Protein AF-A0A7S3PAJ1-F1 (afdb_monomer_lite)

pLDDT: mean 85.64, std 9.94, range [36.28, 96.12]

Foldseek 3Di:
DLVVLLLVLLVLLQVLLCLVVDPDCLVVVLLQLVLVCCLVPPDDDDPVVVVVQLVVCPDPVRPDDPVCSRPVVRHDDDDDSVVVNCCSPPQVALVNDDDDDDDCVLDDPVVCVVDDQPPDFPDQDDPDQDEAEDDDDDDSPPPVDAFDAGNPPRDTHYHYDDDPVSSVSSNVSNHNDNRPDPDDPDDNDPPSDPDDDDDPDPLFQDDAVQAQPWDWDWDDDDPDTDIFIWHFHGAHQVQQWTWTDGPPDDIDIDHDPDGSVVVDDD

Structure (mmCIF, N/CA/C/O backbone):
data_AF-A0A7S3PAJ1-F1
#
_entry.id   AF-A0A7S3PAJ1-F1
#
loop_
_atom_site.group_PDB
_atom_site.id
_atom_site.type_symbol
_atom_site.label_atom_id
_atom_site.label_alt_id
_atom_site.label_comp_id
_atom_site.label_asym_id
_atom_site.label_entity_id
_atom_site.label_seq_id
_atom_site.pdbx_PDB_ins_code
_atom_site.Cartn_x
_atom_site.Cartn_y
_atom_site.Cartn_z
_atom_site.occupancy
_atom_site.B_iso_or_equiv
_atom_site.auth_seq_id
_atom_site.auth_comp_id
_atom_site.auth_asym_id
_atom_site.auth_atom_id
_atom_site.pdbx_PDB_model_num
ATOM 1 N N . TRP A 1 1 ? 19.559 5.939 -10.968 1.00 85.12 1 TRP A N 1
ATOM 2 C CA . TRP A 1 1 ? 18.292 5.184 -10.987 1.00 85.12 1 TRP A CA 1
ATOM 3 C C . TRP A 1 1 ? 18.531 3.698 -11.247 1.00 85.12 1 TRP A C 1
ATOM 5 O O . TRP A 1 1 ? 17.948 2.905 -10.524 1.00 85.12 1 TRP A O 1
ATOM 15 N N . CYS A 1 2 ? 19.421 3.307 -12.177 1.00 89.00 2 CYS A N 1
ATOM 16 C CA . CYS A 1 2 ? 19.735 1.892 -12.447 1.00 89.00 2 CYS A CA 1
ATOM 17 C C . CYS A 1 2 ? 20.162 1.132 -11.184 1.00 89.00 2 CYS A C 1
ATOM 19 O O . CYS A 1 2 ? 19.712 0.017 -10.951 1.00 89.00 2 CYS A O 1
ATOM 21 N N . GLU A 1 3 ? 20.974 1.767 -10.334 1.00 90.25 3 GLU A N 1
ATOM 22 C CA . GLU A 1 3 ? 21.405 1.205 -9.046 1.00 90.25 3 GLU A CA 1
ATOM 23 C C . GLU A 1 3 ? 20.239 0.970 -8.075 1.00 90.25 3 GLU A C 1
ATOM 25 O O . GLU A 1 3 ? 20.235 -0.023 -7.355 1.00 90.25 3 GLU A O 1
ATOM 30 N N . ILE A 1 4 ? 19.229 1.847 -8.081 1.00 92.12 4 ILE A N 1
ATOM 31 C CA . ILE A 1 4 ? 18.029 1.708 -7.241 1.00 92.12 4 ILE A CA 1
ATOM 32 C C . ILE A 1 4 ? 17.205 0.518 -7.733 1.00 92.12 4 ILE A C 1
ATOM 34 O O . ILE A 1 4 ? 16.822 -0.328 -6.937 1.00 92.12 4 ILE A O 1
ATOM 38 N N . VAL A 1 5 ? 17.002 0.409 -9.048 1.00 93.50 5 VAL A N 1
ATOM 39 C CA . VAL A 1 5 ? 16.287 -0.724 -9.654 1.00 93.50 5 VAL A CA 1
ATOM 40 C C . VAL A 1 5 ? 17.023 -2.036 -9.370 1.00 93.50 5 VAL A C 1
ATOM 42 O O . VAL A 1 5 ? 16.412 -3.019 -8.956 1.00 93.50 5 VAL A O 1
ATOM 45 N N . LYS A 1 6 ? 18.355 -2.042 -9.487 1.00 93.25 6 LYS A N 1
ATOM 46 C CA . LYS A 1 6 ? 19.190 -3.183 -9.100 1.00 93.25 6 LYS A CA 1
ATOM 47 C C . LYS A 1 6 ? 19.027 -3.540 -7.620 1.00 93.25 6 LYS A C 1
ATOM 49 O O . LYS A 1 6 ? 18.932 -4.720 -7.301 1.00 93.25 6 LYS A O 1
ATOM 54 N N . ALA A 1 7 ? 18.976 -2.553 -6.723 1.00 93.75 7 ALA A N 1
ATOM 55 C CA . ALA A 1 7 ? 18.724 -2.776 -5.300 1.00 93.75 7 ALA A CA 1
ATOM 56 C C . ALA A 1 7 ? 17.337 -3.395 -5.052 1.00 93.75 7 ALA A C 1
ATOM 58 O O . ALA A 1 7 ? 17.227 -4.347 -4.281 1.00 93.75 7 ALA A O 1
ATOM 59 N N . THR A 1 8 ? 16.299 -2.933 -5.758 1.00 94.62 8 THR A N 1
ATOM 60 C CA . THR A 1 8 ? 14.957 -3.535 -5.723 1.00 94.62 8 THR A CA 1
ATOM 61 C C . THR A 1 8 ? 14.989 -4.997 -6.166 1.00 94.62 8 THR A C 1
ATOM 63 O O . THR A 1 8 ? 14.464 -5.861 -5.467 1.00 94.62 8 THR A O 1
ATOM 66 N N . TYR A 1 9 ? 15.668 -5.313 -7.272 1.00 95.06 9 TYR A N 1
ATOM 67 C CA . TYR A 1 9 ? 15.806 -6.699 -7.726 1.00 95.06 9 TYR A CA 1
ATOM 68 C C . TYR A 1 9 ? 16.682 -7.552 -6.810 1.00 95.06 9 TYR A C 1
ATOM 70 O O . TYR A 1 9 ? 16.388 -8.728 -6.629 1.00 95.06 9 TYR A O 1
ATOM 78 N N . SER A 1 10 ? 17.689 -6.971 -6.156 1.00 94.44 10 SER A N 1
ATOM 79 C CA . SER A 1 10 ? 18.446 -7.657 -5.105 1.00 94.44 10 SER A CA 1
ATOM 80 C C . SER A 1 10 ? 17.556 -8.024 -3.915 1.00 94.44 10 SER A C 1
ATOM 82 O O . SER A 1 10 ? 17.728 -9.099 -3.343 1.00 94.44 10 SER A O 1
ATOM 84 N N . TYR A 1 11 ? 16.597 -7.167 -3.551 1.00 95.12 11 TYR A N 1
ATOM 85 C CA . TYR A 1 11 ? 15.608 -7.481 -2.520 1.00 95.12 11 TYR A CA 1
ATOM 86 C C . TYR A 1 11 ? 14.662 -8.599 -2.973 1.00 95.12 11 TYR A C 1
ATOM 88 O O . TYR A 1 11 ? 14.432 -9.547 -2.228 1.00 95.12 11 TYR A O 1
ATOM 96 N N . ILE A 1 12 ? 14.181 -8.553 -4.219 1.00 95.12 12 ILE A N 1
ATOM 97 C CA . ILE A 1 12 ? 13.369 -9.631 -4.809 1.00 95.12 12 ILE A CA 1
ATOM 98 C C . ILE A 1 12 ? 14.141 -10.961 -4.817 1.00 95.12 12 ILE A C 1
ATOM 100 O O . ILE A 1 12 ? 13.573 -11.994 -4.473 1.00 95.12 12 ILE A O 1
ATOM 104 N N . GLY A 1 13 ? 15.439 -10.949 -5.137 1.00 94.94 13 GLY A N 1
ATOM 105 C CA . GLY A 1 13 ? 16.306 -12.129 -5.057 1.00 94.94 13 GLY A CA 1
ATOM 106 C C . GLY A 1 13 ? 16.358 -12.724 -3.647 1.00 94.94 13 GLY A C 1
ATOM 107 O O . GLY A 1 13 ? 16.182 -13.932 -3.475 1.00 94.94 13 GLY A O 1
ATOM 108 N N . MET A 1 14 ? 16.483 -11.882 -2.618 1.00 94.94 14 MET A N 1
ATOM 109 C CA . MET A 1 14 ? 16.397 -12.316 -1.219 1.00 94.94 14 MET A CA 1
ATOM 110 C C . MET A 1 14 ? 15.021 -12.922 -0.888 1.00 94.94 14 MET A C 1
ATOM 112 O O . MET A 1 14 ? 14.943 -13.969 -0.244 1.00 94.94 14 MET A O 1
ATOM 116 N N . LEU A 1 15 ? 13.924 -12.317 -1.355 1.00 94.75 15 LEU A N 1
ATOM 117 C CA . LEU A 1 15 ? 12.575 -12.865 -1.162 1.00 94.75 15 LEU A CA 1
ATOM 118 C C . LEU A 1 15 ? 12.413 -14.236 -1.837 1.00 94.75 15 LEU A C 1
ATOM 120 O O . LEU A 1 15 ? 11.880 -15.162 -1.227 1.00 94.75 15 LEU A O 1
ATOM 124 N N . ARG A 1 16 ? 12.934 -14.413 -3.057 1.00 94.81 16 ARG A N 1
ATOM 125 C CA . ARG A 1 16 ? 12.934 -15.711 -3.755 1.00 94.81 16 ARG A CA 1
ATOM 126 C C . ARG A 1 16 ? 13.764 -16.763 -3.018 1.00 94.81 16 ARG A C 1
ATOM 128 O O . ARG A 1 16 ? 13.378 -17.929 -2.987 1.00 94.81 16 ARG A O 1
ATOM 135 N N . MET A 1 17 ? 14.869 -16.370 -2.382 1.00 92.88 17 MET A N 1
ATOM 136 C CA . MET A 1 17 ? 15.642 -17.260 -1.507 1.00 92.88 17 MET A CA 1
ATOM 137 C C . MET A 1 17 ? 14.796 -17.747 -0.319 1.00 92.88 17 MET A C 1
ATOM 139 O O . MET A 1 17 ? 14.779 -18.945 -0.031 1.00 92.88 17 MET A O 1
ATOM 143 N N . HIS A 1 18 ? 14.047 -16.858 0.339 1.00 91.56 18 HIS A N 1
ATOM 144 C CA . HIS A 1 18 ? 13.115 -17.251 1.403 1.00 91.56 18 HIS A CA 1
ATOM 145 C C . HIS A 1 18 ? 11.972 -18.129 0.889 1.00 91.56 18 HIS A C 1
ATOM 147 O O . HIS A 1 18 ? 11.625 -19.107 1.544 1.00 91.56 18 HIS A O 1
ATOM 153 N N . ALA A 1 19 ? 11.451 -17.873 -0.311 1.00 90.12 19 ALA A N 1
ATOM 154 C CA . ALA A 1 19 ? 10.440 -18.734 -0.922 1.00 90.12 19 ALA A CA 1
ATOM 155 C C . ALA A 1 19 ? 10.934 -20.177 -1.150 1.00 90.12 19 ALA A C 1
ATOM 157 O O . ALA A 1 19 ? 10.140 -21.113 -1.093 1.00 90.12 19 ALA A O 1
ATOM 158 N N . GLN A 1 20 ? 12.239 -20.379 -1.374 1.00 88.06 20 GLN A N 1
ATOM 159 C CA . GLN A 1 20 ? 12.842 -21.709 -1.531 1.00 88.06 20 GLN A CA 1
ATOM 160 C C . GLN A 1 20 ? 13.190 -22.378 -0.197 1.00 88.06 20 GLN A C 1
ATOM 162 O O . GLN A 1 20 ? 13.024 -23.589 -0.055 1.00 88.06 20 GLN A O 1
ATOM 167 N N . ASN A 1 21 ? 13.671 -21.598 0.773 1.00 87.44 21 ASN A N 1
ATOM 168 C CA . ASN A 1 21 ? 14.110 -22.099 2.078 1.00 87.44 21 ASN A CA 1
ATOM 169 C C . ASN A 1 21 ? 12.971 -22.203 3.109 1.00 87.44 21 ASN A C 1
ATOM 171 O O . ASN A 1 21 ? 13.157 -22.813 4.162 1.00 87.44 21 ASN A O 1
ATOM 175 N N . GLY A 1 22 ? 11.808 -21.626 2.804 1.00 87.44 22 GLY A N 1
ATOM 176 C CA . GLY A 1 22 ? 10.652 -21.519 3.686 1.00 87.44 22 GLY A CA 1
ATOM 177 C C . GLY A 1 22 ? 10.437 -20.082 4.162 1.00 87.44 22 GLY A C 1
ATOM 178 O O . GLY A 1 22 ? 11.348 -19.433 4.686 1.00 87.44 22 GLY A O 1
ATOM 179 N N . TRP A 1 23 ? 9.209 -19.592 3.993 1.00 88.50 23 TRP A N 1
ATOM 180 C CA . TRP A 1 23 ? 8.808 -18.278 4.482 1.00 88.50 23 TRP A CA 1
ATOM 181 C C . TRP A 1 23 ? 8.705 -18.266 6.010 1.00 88.50 23 TRP A C 1
ATOM 183 O O . TRP A 1 23 ? 8.168 -19.208 6.597 1.00 88.50 23 TRP A O 1
ATOM 193 N N . PRO A 1 24 ? 9.158 -17.194 6.675 1.00 90.44 24 PRO A N 1
ATOM 194 C CA . PRO A 1 24 ? 8.866 -17.005 8.085 1.00 90.44 24 PRO A CA 1
ATOM 195 C C . PRO A 1 24 ? 7.371 -16.713 8.292 1.00 90.44 24 PRO A C 1
ATOM 197 O O . PRO A 1 24 ? 6.890 -15.630 7.966 1.00 90.44 24 PRO A O 1
ATOM 200 N N . GLU A 1 25 ? 6.654 -17.664 8.895 1.00 87.44 25 GLU A N 1
ATOM 201 C CA . GLU A 1 25 ? 5.207 -17.565 9.162 1.00 87.44 25 GLU A CA 1
ATOM 202 C C . GLU A 1 25 ? 4.830 -16.339 10.006 1.00 87.44 25 GLU A C 1
ATOM 204 O O . GLU A 1 25 ? 3.736 -15.797 9.860 1.00 87.44 25 GLU A O 1
ATOM 209 N N . TRP A 1 26 ? 5.750 -15.857 10.850 1.00 92.62 26 TRP A N 1
ATOM 210 C CA . TRP A 1 26 ? 5.487 -14.710 11.717 1.00 92.62 26 TRP A CA 1
ATOM 211 C C . TRP A 1 26 ? 5.122 -13.442 10.938 1.00 92.62 26 TRP A C 1
ATOM 213 O O . TRP A 1 26 ? 4.346 -12.655 11.461 1.00 92.62 26 TRP A O 1
ATOM 223 N N . ILE A 1 27 ? 5.631 -13.246 9.711 1.00 94.69 27 ILE A N 1
ATOM 224 C CA . ILE A 1 27 ? 5.313 -12.052 8.905 1.00 94.69 27 ILE A CA 1
ATOM 225 C C . ILE A 1 27 ? 3.826 -12.043 8.556 1.00 94.69 27 ILE A C 1
ATOM 227 O O . ILE A 1 27 ? 3.154 -11.028 8.707 1.00 94.69 27 ILE A O 1
ATOM 231 N N . TYR A 1 28 ? 3.310 -13.188 8.108 1.00 95.00 28 TYR A N 1
ATOM 232 C CA . TYR A 1 28 ? 1.899 -13.325 7.771 1.00 95.00 28 TYR A CA 1
ATOM 233 C C . TYR A 1 28 ? 1.013 -13.157 9.008 1.00 95.00 28 TYR A C 1
ATOM 235 O O . TYR A 1 28 ? 0.039 -12.411 8.965 1.00 95.00 28 TYR A O 1
ATOM 243 N N . GLU A 1 29 ? 1.366 -13.804 10.121 1.00 94.19 29 GLU A N 1
ATOM 244 C CA . GLU A 1 29 ? 0.597 -13.687 11.365 1.00 94.19 29 GLU A CA 1
ATOM 245 C C . GLU A 1 29 ? 0.616 -12.262 11.934 1.00 94.19 29 GLU A C 1
ATOM 247 O O . GLU A 1 29 ? -0.380 -11.813 12.494 1.00 94.19 29 GLU A O 1
ATOM 252 N N . GLU A 1 30 ? 1.721 -11.534 11.769 1.00 95.69 30 GLU A N 1
ATOM 253 C CA . GLU A 1 30 ? 1.832 -10.133 12.172 1.00 95.69 30 GLU A CA 1
ATOM 254 C C . GLU A 1 30 ? 0.924 -9.228 11.329 1.00 95.69 30 GLU A C 1
ATOM 256 O O . GLU A 1 30 ? 0.136 -8.470 11.892 1.00 95.69 30 GLU A O 1
ATOM 261 N N . LEU A 1 31 ? 0.973 -9.348 9.996 1.00 95.50 31 LEU A N 1
ATOM 262 C CA . LEU A 1 31 ? 0.089 -8.600 9.090 1.00 95.50 31 LEU A CA 1
ATOM 263 C C . LEU A 1 31 ? -1.385 -8.892 9.378 1.00 95.50 31 LEU A C 1
ATOM 265 O O . LEU A 1 31 ? -2.195 -7.976 9.488 1.00 95.50 31 LEU A O 1
ATOM 269 N N . LYS A 1 32 ? -1.718 -10.170 9.572 1.00 95.56 32 LYS A N 1
ATOM 270 C CA . LYS A 1 32 ? -3.066 -10.602 9.931 1.00 95.56 32 LYS A CA 1
ATOM 271 C C . LYS A 1 32 ? -3.546 -9.961 11.234 1.00 95.56 32 LYS A C 1
ATOM 273 O O . LYS A 1 32 ? -4.652 -9.437 11.266 1.00 95.56 32 LYS A O 1
ATOM 278 N N . GLN A 1 33 ? -2.723 -9.963 12.284 1.00 94.50 33 GLN A N 1
ATOM 279 C CA . GLN A 1 33 ? -3.074 -9.329 13.559 1.00 94.50 33 GLN A CA 1
ATOM 280 C C . GLN A 1 33 ? -3.276 -7.818 13.418 1.00 94.50 33 GLN A C 1
ATOM 282 O O . GLN A 1 33 ? -4.187 -7.267 14.028 1.00 94.50 33 GLN A O 1
ATOM 287 N N . ILE A 1 34 ? -2.445 -7.140 12.622 1.00 95.75 34 ILE A N 1
ATOM 288 C CA . ILE A 1 34 ? -2.572 -5.696 12.392 1.00 95.75 34 ILE A CA 1
ATOM 289 C C . ILE A 1 34 ? -3.913 -5.366 11.727 1.00 95.75 34 ILE A C 1
ATOM 291 O O . ILE A 1 34 ? -4.608 -4.460 12.195 1.00 95.75 34 ILE A O 1
ATOM 295 N N . GLU A 1 35 ? -4.307 -6.110 10.693 1.00 96.06 35 GLU A N 1
ATOM 296 C CA . GLU A 1 35 ? -5.592 -5.886 10.017 1.00 96.06 35 GLU A CA 1
ATOM 297 C C . GLU A 1 35 ? -6.790 -6.287 10.884 1.00 96.06 35 GLU A C 1
ATOM 299 O O . GLU A 1 35 ? -7.772 -5.554 10.942 1.00 96.06 35 GLU A O 1
ATOM 304 N N . GLU A 1 36 ? -6.710 -7.390 11.638 1.00 94.81 36 GLU A N 1
ATOM 305 C CA . GLU A 1 36 ? -7.771 -7.785 12.580 1.00 94.81 36 GLU A CA 1
ATOM 306 C C . GLU A 1 36 ? -8.038 -6.690 13.622 1.00 94.81 36 GLU A C 1
ATOM 308 O O . GLU A 1 36 ? -9.190 -6.378 13.925 1.00 94.81 36 GLU A O 1
ATOM 313 N N . VAL A 1 37 ? -6.978 -6.071 14.144 1.00 94.31 37 VAL A N 1
ATOM 314 C CA . VAL A 1 37 ? -7.081 -4.950 15.085 1.00 94.31 37 VAL A CA 1
ATOM 315 C C . VAL A 1 37 ? -7.661 -3.716 14.418 1.00 94.31 37 VAL A C 1
ATOM 317 O O . VAL A 1 37 ? -8.557 -3.091 14.985 1.00 94.31 37 VAL A O 1
ATOM 320 N N . SER A 1 38 ? -7.152 -3.366 13.239 1.00 94.06 38 SER A 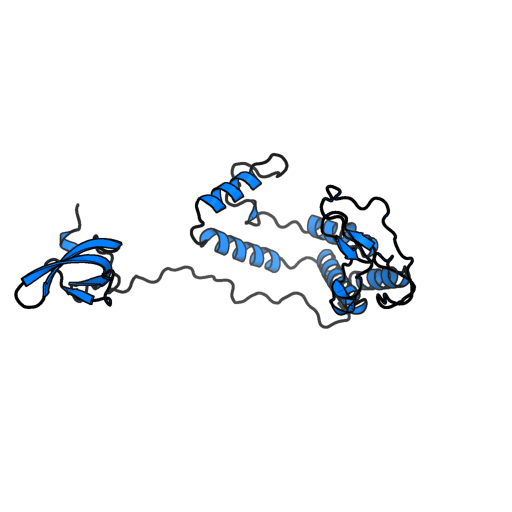N 1
ATOM 321 C CA . SER A 1 38 ? -7.602 -2.188 12.496 1.00 94.06 38 SER A CA 1
ATOM 322 C C . SER A 1 38 ? -9.082 -2.297 12.147 1.00 94.06 38 SER A C 1
ATOM 324 O O . SER A 1 38 ? -9.816 -1.331 12.309 1.00 94.06 38 SER A O 1
ATOM 326 N N . HIS A 1 39 ? -9.541 -3.494 11.779 1.00 93.44 39 HIS A N 1
ATOM 327 C CA . HIS A 1 39 ? -10.943 -3.774 11.506 1.00 93.44 39 HIS A CA 1
ATOM 328 C C . HIS A 1 39 ? -11.802 -3.760 12.781 1.00 93.44 39 HIS A C 1
ATOM 330 O O . HIS A 1 39 ? -12.849 -3.119 12.825 1.00 93.44 39 HIS A O 1
ATOM 336 N N . GLN A 1 40 ? -11.373 -4.443 13.849 1.00 92.62 40 GLN A N 1
ATOM 337 C CA . GLN A 1 40 ? -12.162 -4.560 15.080 1.00 92.62 40 GLN A CA 1
ATOM 338 C C . GLN A 1 40 ? -12.341 -3.221 15.812 1.00 92.62 40 GLN A C 1
ATOM 340 O O . GLN A 1 40 ? -13.369 -3.006 16.459 1.00 92.62 40 GLN A O 1
ATOM 345 N N . TYR A 1 41 ? -11.329 -2.357 15.753 1.00 92.75 41 TYR A N 1
ATOM 346 C CA . TYR A 1 41 ? -11.301 -1.061 16.429 1.00 92.75 41 TYR A CA 1
ATOM 347 C C . TYR A 1 41 ? -11.356 0.109 15.442 1.00 92.75 41 TYR A C 1
ATOM 349 O O . TYR A 1 41 ? -10.904 1.201 15.786 1.00 92.75 41 TYR A O 1
ATOM 357 N N . ALA A 1 42 ? -11.892 -0.120 14.240 1.00 90.75 42 ALA A N 1
ATOM 358 C CA . ALA A 1 42 ? -12.117 0.930 13.260 1.00 90.75 42 ALA A CA 1
ATOM 359 C C . ALA A 1 42 ? -13.004 2.038 13.849 1.00 90.75 42 ALA A C 1
ATOM 361 O O . ALA A 1 42 ? -13.980 1.765 14.558 1.00 90.75 42 ALA A O 1
ATOM 362 N N . ASP A 1 43 ? -12.658 3.287 13.546 1.00 90.00 43 ASP A N 1
ATOM 363 C CA . ASP A 1 43 ? -13.522 4.425 13.841 1.00 90.00 43 ASP A CA 1
ATOM 364 C C . ASP A 1 43 ? -14.784 4.372 12.962 1.00 90.00 43 ASP A C 1
ATOM 366 O O . ASP A 1 43 ? -14.795 3.768 11.888 1.00 90.00 43 ASP A O 1
ATOM 370 N N . GLU A 1 44 ? -15.868 4.996 13.426 1.00 88.50 44 GLU A N 1
ATOM 371 C CA . GLU A 1 44 ? -17.109 5.074 12.654 1.00 88.50 44 GLU A CA 1
ATOM 372 C C . GLU A 1 44 ? -16.898 5.931 11.397 1.00 88.50 44 GLU A C 1
ATOM 374 O O . GLU A 1 44 ? -16.558 7.114 11.483 1.00 88.50 44 GLU A O 1
ATOM 379 N N . GLU A 1 45 ? -17.105 5.314 10.236 1.00 87.12 45 GLU A N 1
ATOM 380 C CA . GLU A 1 45 ? -17.037 5.963 8.930 1.00 87.12 45 GLU A CA 1
ATOM 381 C C . GLU A 1 45 ? -18.324 6.746 8.625 1.00 87.12 45 GLU A C 1
ATOM 383 O O . GLU A 1 45 ? -19.398 6.477 9.179 1.00 87.12 45 GLU A O 1
ATOM 388 N N . SER A 1 46 ? -18.227 7.741 7.739 1.00 93.62 46 SER A N 1
ATOM 389 C CA . SER A 1 46 ? -19.406 8.457 7.266 1.00 93.62 46 SER A CA 1
ATOM 390 C C . SER A 1 46 ? -20.366 7.492 6.537 1.00 93.62 46 SER A C 1
ATOM 392 O O . SER A 1 46 ? -19.931 6.549 5.870 1.00 93.62 46 SER A O 1
ATOM 394 N N . PRO A 1 47 ? -21.694 7.683 6.640 1.00 94.00 47 PRO A N 1
ATOM 395 C CA . PRO A 1 47 ? -22.639 6.808 5.950 1.00 94.00 47 PRO A CA 1
ATOM 396 C C . PRO A 1 47 ? -22.494 6.825 4.423 1.00 94.00 47 PRO A C 1
ATOM 398 O O . PRO A 1 47 ? -22.869 5.854 3.769 1.00 94.00 47 PRO A O 1
ATOM 401 N N . ASP A 1 48 ? -22.023 7.935 3.857 1.00 96.12 48 ASP A N 1
ATOM 402 C CA . ASP A 1 48 ? -21.774 8.096 2.430 1.00 96.12 48 ASP A CA 1
ATOM 403 C C . ASP A 1 48 ? -20.568 7.277 1.960 1.00 96.12 48 ASP A C 1
ATOM 405 O O . ASP A 1 48 ? -20.749 6.449 1.062 1.00 96.12 48 ASP A O 1
ATOM 409 N N . ASP A 1 49 ? -19.412 7.412 2.617 1.00 94.00 49 ASP A N 1
ATOM 410 C CA . ASP A 1 49 ? -18.199 6.649 2.276 1.00 94.00 49 ASP A CA 1
ATOM 411 C C . ASP A 1 49 ? -18.427 5.134 2.449 1.00 94.00 49 ASP A C 1
ATOM 413 O O . ASP A 1 49 ? -18.037 4.327 1.599 1.00 94.00 49 ASP A O 1
ATOM 417 N N . LEU A 1 50 ? -19.159 4.737 3.500 1.00 91.75 50 LEU A N 1
ATOM 418 C CA . LEU A 1 50 ? -19.483 3.332 3.752 1.00 91.75 50 LEU A CA 1
ATOM 419 C C . LEU A 1 50 ? -20.321 2.730 2.615 1.00 91.75 50 LEU A C 1
ATOM 421 O O . LEU A 1 50 ? -20.063 1.617 2.157 1.00 91.75 50 LEU A O 1
ATOM 425 N N . VAL A 1 51 ? -21.364 3.432 2.162 1.00 94.56 51 VAL A N 1
ATOM 426 C CA . VAL A 1 51 ? -22.235 2.922 1.091 1.00 94.56 51 VAL A CA 1
ATOM 427 C C . VAL A 1 51 ? -21.496 2.873 -0.243 1.00 94.56 51 VAL A C 1
ATOM 429 O O . VAL A 1 51 ? -21.727 1.936 -1.008 1.00 94.56 51 VAL A O 1
ATOM 432 N N . GLU A 1 52 ? -20.627 3.847 -0.516 1.00 94.12 52 GLU A N 1
ATOM 433 C CA . GLU A 1 52 ? -19.761 3.855 -1.696 1.00 94.12 52 GLU A CA 1
ATOM 434 C C . GLU A 1 52 ? -18.842 2.631 -1.702 1.00 94.12 52 GLU A C 1
ATOM 436 O O . GLU A 1 52 ? -18.948 1.804 -2.609 1.00 94.12 52 GLU A O 1
ATOM 441 N N . THR A 1 53 ? -18.064 2.438 -0.635 1.00 91.62 53 THR A N 1
ATOM 442 C CA . THR A 1 53 ? -17.138 1.305 -0.486 1.00 91.62 53 THR A CA 1
ATOM 443 C C . THR A 1 53 ? -17.856 -0.035 -0.655 1.00 91.62 53 THR A C 1
ATOM 445 O O . THR A 1 53 ? -17.457 -0.878 -1.458 1.00 91.62 53 THR A O 1
ATOM 448 N N . LEU A 1 54 ? -18.994 -0.228 0.023 1.00 91.75 54 LEU A N 1
ATOM 449 C CA . LEU A 1 54 ? -19.767 -1.468 -0.100 1.00 91.75 54 LEU A CA 1
ATOM 450 C C . LEU A 1 54 ? -20.300 -1.682 -1.523 1.00 91.75 54 LEU A C 1
ATOM 452 O O . LEU A 1 54 ? -20.342 -2.814 -2.006 1.00 91.75 54 LEU A O 1
ATOM 456 N N . ALA A 1 55 ? -20.737 -0.619 -2.201 1.00 93.19 55 ALA A N 1
ATOM 457 C CA . ALA A 1 55 ? -21.235 -0.715 -3.568 1.00 93.19 55 ALA A CA 1
ATOM 458 C C . ALA A 1 55 ? -20.124 -1.049 -4.575 1.00 93.19 55 ALA A C 1
ATOM 460 O O . ALA A 1 55 ? -20.420 -1.707 -5.576 1.00 93.19 55 ALA A O 1
ATOM 461 N N . GLU A 1 56 ? -18.879 -0.641 -4.314 1.00 91.44 56 GLU A N 1
ATOM 462 C CA . GLU A 1 56 ? -17.700 -0.990 -5.116 1.00 91.44 56 GLU A CA 1
ATOM 463 C C . GLU A 1 56 ? -17.264 -2.452 -4.951 1.00 91.44 56 GLU A C 1
ATOM 465 O O . GLU A 1 56 ? -16.712 -3.026 -5.892 1.00 91.44 56 GLU A O 1
ATOM 470 N N . GLU A 1 57 ? -17.569 -3.086 -3.814 1.00 91.69 57 GLU A N 1
ATOM 471 C CA . GLU A 1 57 ? -17.211 -4.485 -3.529 1.00 91.69 57 GLU A CA 1
ATOM 472 C C . GLU A 1 57 ? -18.264 -5.518 -3.972 1.00 91.69 57 GLU A C 1
ATOM 474 O O . GLU A 1 57 ? -17.949 -6.686 -4.209 1.00 91.69 57 GLU A O 1
ATOM 479 N N . MET A 1 58 ? -19.524 -5.106 -4.131 1.00 91.50 58 MET A N 1
ATOM 480 C CA . MET A 1 58 ? -20.615 -5.952 -4.642 1.00 91.50 58 MET A CA 1
ATOM 481 C C . MET A 1 58 ? -20.564 -6.369 -6.134 1.00 91.50 58 MET A C 1
ATOM 483 O O . MET A 1 58 ? -21.254 -7.340 -6.479 1.00 91.50 58 MET A O 1
ATOM 487 N N . PRO A 1 59 ? -19.878 -5.677 -7.072 1.00 90.62 59 PRO A N 1
ATOM 488 C CA . PRO A 1 59 ? -19.932 -6.015 -8.487 1.00 90.62 59 PRO A CA 1
ATOM 489 C C . PRO A 1 59 ? -19.396 -7.424 -8.786 1.00 90.62 59 PRO A C 1
ATOM 491 O O . PRO A 1 59 ? -18.387 -7.834 -8.220 1.00 90.62 59 PRO A O 1
ATOM 494 N N . PRO A 1 60 ? -19.966 -8.148 -9.772 1.00 86.25 60 PRO A N 1
ATOM 495 C CA . PRO A 1 60 ? -19.552 -9.519 -10.096 1.00 86.25 60 PRO A CA 1
ATOM 496 C C . PRO A 1 60 ? -18.092 -9.692 -10.543 1.00 86.25 60 PRO A C 1
ATOM 498 O O . PRO A 1 60 ? -17.617 -10.823 -10.634 1.00 86.25 60 PRO A O 1
ATOM 501 N N . CYS A 1 61 ? -17.400 -8.606 -10.901 1.00 87.31 61 CYS A N 1
ATOM 502 C CA . CYS A 1 61 ? -15.979 -8.644 -11.244 1.00 87.31 61 CYS A CA 1
ATOM 503 C C . CYS A 1 61 ? -15.072 -8.793 -10.015 1.00 87.31 61 CYS A C 1
ATOM 505 O O . CYS A 1 61 ? -13.929 -9.215 -10.177 1.00 87.31 61 CYS A O 1
ATOM 507 N N . PHE A 1 62 ? -15.582 -8.513 -8.814 1.00 85.06 62 PHE A N 1
ATOM 508 C CA . PHE A 1 62 ? -14.913 -8.812 -7.557 1.00 85.06 62 PHE A CA 1
ATOM 509 C C . PHE A 1 62 ? -15.430 -10.154 -7.020 1.00 85.06 62 PHE A C 1
ATOM 511 O O . PHE A 1 62 ? -16.624 -10.302 -6.762 1.00 85.06 62 PHE A O 1
ATOM 518 N N . PRO A 1 63 ? -14.570 -11.177 -6.869 1.00 84.25 63 PRO A N 1
ATOM 519 C CA . PRO A 1 63 ? -14.980 -12.509 -6.430 1.00 84.25 63 PRO A CA 1
ATOM 520 C C . PRO A 1 63 ? -15.175 -12.572 -4.904 1.00 84.25 63 PRO A C 1
ATOM 522 O O . PRO A 1 63 ? -14.641 -13.464 -4.243 1.00 84.25 63 PRO A O 1
ATOM 525 N N . LEU A 1 64 ? -15.924 -11.625 -4.336 1.00 88.88 64 LEU A N 1
ATOM 526 C CA . LEU A 1 64 ? -16.202 -11.554 -2.907 1.00 88.88 64 LEU A CA 1
ATOM 527 C C . LEU A 1 64 ? -17.538 -12.246 -2.596 1.00 88.88 64 LEU A C 1
ATOM 529 O O . LEU A 1 64 ? -18.564 -11.909 -3.193 1.00 88.88 64 LEU A O 1
ATOM 533 N N . PRO A 1 65 ? -17.575 -13.236 -1.690 1.00 90.31 65 PRO A N 1
ATOM 534 C CA . PRO A 1 65 ? -18.839 -13.825 -1.277 1.00 90.31 65 PRO A CA 1
ATOM 535 C C . PRO A 1 65 ? -19.649 -12.809 -0.444 1.00 90.31 65 PRO A C 1
ATOM 537 O O . PRO A 1 65 ? -19.050 -12.054 0.324 1.00 90.31 65 PRO A O 1
ATOM 540 N N . PRO A 1 66 ? -20.995 -12.792 -0.531 1.00 89.12 66 PRO A N 1
ATOM 541 C CA . PRO A 1 66 ? -21.826 -11.818 0.187 1.00 89.12 66 PRO A CA 1
ATOM 542 C C . PRO A 1 66 ? -21.613 -11.809 1.705 1.00 89.12 66 PRO A C 1
ATOM 544 O O . PRO A 1 66 ? -21.786 -10.783 2.354 1.00 89.12 66 PRO A O 1
ATOM 547 N N . GLU A 1 67 ? -21.223 -12.947 2.284 1.00 91.50 67 GLU A N 1
ATOM 548 C CA . GLU A 1 67 ? -20.931 -13.080 3.713 1.00 91.50 67 GLU A CA 1
ATOM 549 C C . GLU A 1 67 ? -19.638 -12.367 4.136 1.00 91.50 67 GLU A C 1
ATOM 551 O O . GLU A 1 67 ? -19.412 -12.204 5.333 1.00 91.50 67 GLU A O 1
ATOM 556 N N . ARG A 1 68 ? -18.795 -11.967 3.175 1.00 92.44 68 ARG A N 1
ATOM 557 C CA . ARG A 1 68 ? -17.506 -11.295 3.388 1.00 92.44 68 ARG A CA 1
ATOM 558 C C . ARG A 1 68 ? -17.495 -9.838 2.946 1.00 92.44 68 ARG A C 1
ATOM 560 O O . ARG A 1 68 ? -16.434 -9.244 2.842 1.00 92.44 68 ARG A O 1
ATOM 567 N N . LEU A 1 69 ? -18.661 -9.252 2.699 1.00 91.88 69 LEU A N 1
ATOM 568 C CA . LEU A 1 69 ? -18.759 -7.877 2.213 1.00 91.88 69 LEU A CA 1
ATOM 569 C C . LEU A 1 69 ? -18.185 -6.828 3.190 1.00 91.88 69 LEU A C 1
ATOM 571 O O . LEU A 1 69 ? -17.854 -5.733 2.775 1.00 91.88 69 LEU A O 1
ATOM 575 N N . LEU A 1 70 ? -18.102 -7.130 4.489 1.00 91.19 70 LEU A N 1
ATOM 576 C CA . LEU A 1 70 ? -17.588 -6.176 5.483 1.00 91.19 70 LEU A CA 1
ATOM 577 C C . LEU A 1 70 ? -16.100 -6.367 5.790 1.00 91.19 70 LEU A C 1
ATOM 579 O O . LEU A 1 70 ? -15.440 -5.433 6.228 1.00 91.19 70 LEU A O 1
ATOM 583 N N . ASP A 1 71 ? -15.587 -7.587 5.636 1.00 92.31 71 ASP A N 1
ATOM 584 C CA . ASP A 1 71 ? -14.280 -7.995 6.158 1.00 92.31 71 ASP A CA 1
ATOM 585 C C . ASP A 1 71 ? -13.359 -8.597 5.088 1.00 92.31 71 ASP A C 1
ATOM 587 O O . ASP A 1 71 ? -12.179 -8.833 5.332 1.00 92.31 71 ASP A O 1
ATOM 591 N N . GLY A 1 72 ? -13.881 -8.885 3.898 1.00 90.38 72 GLY A N 1
ATOM 592 C CA . GLY A 1 72 ? -13.194 -9.694 2.906 1.00 90.38 72 GLY A CA 1
ATOM 593 C C . GLY A 1 72 ? -12.121 -8.951 2.119 1.00 90.38 72 GLY A C 1
ATOM 594 O O . GLY A 1 72 ? -11.175 -9.590 1.663 1.00 90.38 72 GLY A O 1
ATOM 595 N N . SER A 1 73 ? -12.249 -7.633 1.974 1.00 88.19 73 SER A N 1
ATOM 596 C CA . SER A 1 73 ? -11.235 -6.767 1.365 1.00 88.19 73 SER A CA 1
ATOM 597 C C . SER A 1 73 ? -10.111 -6.380 2.329 1.00 88.19 73 SER A C 1
ATOM 599 O O . SER A 1 73 ? -9.010 -6.069 1.877 1.00 88.19 73 SER A O 1
ATOM 601 N N . SER A 1 74 ? -10.365 -6.432 3.640 1.00 89.06 74 SER A N 1
ATOM 602 C CA . SER A 1 74 ? -9.432 -5.982 4.680 1.00 89.06 74 SER A CA 1
ATOM 603 C C . SER A 1 74 ? -8.701 -7.125 5.391 1.00 89.06 74 SER A C 1
ATOM 605 O O . SER A 1 74 ? -7.517 -6.999 5.692 1.00 89.06 74 SER A O 1
ATOM 607 N N . LEU A 1 75 ? -9.357 -8.260 5.655 1.00 94.94 75 LEU A N 1
ATOM 608 C CA . LEU A 1 75 ? -8.772 -9.331 6.465 1.00 94.94 75 LEU A CA 1
ATOM 609 C C . LEU A 1 75 ? -8.005 -10.385 5.654 1.00 94.94 75 LEU A C 1
ATOM 611 O O . LEU A 1 75 ? -8.357 -10.763 4.536 1.00 94.94 75 LEU A O 1
ATOM 615 N N . PHE A 1 76 ? -6.987 -10.967 6.296 1.00 94.06 76 PHE A N 1
ATOM 616 C CA . PHE A 1 76 ? -6.221 -12.097 5.770 1.00 94.06 76 PHE A CA 1
ATOM 617 C C . PHE A 1 76 ? -6.758 -13.444 6.282 1.00 94.06 76 PHE A C 1
ATOM 619 O O . PHE A 1 76 ? -6.794 -13.709 7.486 1.00 94.06 76 PHE A O 1
ATOM 626 N N . PHE A 1 77 ? -7.124 -14.346 5.363 1.00 92.38 77 PHE A N 1
ATOM 627 C CA . PHE A 1 77 ? -7.750 -15.634 5.713 1.00 92.38 77 PHE A CA 1
ATOM 628 C C . PHE A 1 77 ? -6.848 -16.858 5.543 1.00 92.38 77 PHE A C 1
ATOM 630 O O . PHE A 1 77 ? -6.983 -17.826 6.294 1.00 92.38 77 PHE A O 1
ATOM 637 N N . ARG A 1 78 ? -5.959 -16.853 4.543 1.00 92.94 78 ARG A N 1
ATOM 638 C CA . ARG A 1 78 ? -5.058 -17.973 4.250 1.00 92.94 78 ARG A CA 1
ATOM 639 C C . ARG A 1 78 ? -3.666 -17.476 3.885 1.00 92.94 78 ARG A C 1
ATOM 641 O O . ARG A 1 78 ? -3.530 -16.520 3.125 1.00 92.94 78 ARG A O 1
ATOM 648 N N . PHE A 1 79 ? -2.658 -18.196 4.357 1.00 93.94 79 PHE A N 1
ATOM 649 C CA . PHE A 1 79 ? -1.293 -18.061 3.875 1.00 93.94 79 PHE A CA 1
ATOM 650 C C . PHE A 1 79 ? -1.055 -19.055 2.735 1.00 93.94 79 PHE A C 1
ATOM 652 O O . PHE A 1 79 ? -1.279 -20.254 2.909 1.00 93.94 79 PHE A O 1
ATOM 659 N N . ASP A 1 80 ? -0.622 -18.562 1.575 1.00 93.50 80 ASP A N 1
ATOM 660 C CA . ASP A 1 80 ? -0.359 -19.372 0.382 1.00 93.50 80 ASP A CA 1
ATOM 661 C C . ASP A 1 80 ? 1.057 -19.091 -0.142 1.00 93.50 80 ASP A C 1
ATOM 663 O O . ASP A 1 80 ? 1.301 -18.146 -0.892 1.00 93.50 80 ASP A O 1
ATOM 667 N N . ALA A 1 81 ? 2.018 -19.898 0.314 1.00 92.62 81 ALA A N 1
ATOM 668 C CA . ALA A 1 81 ? 3.427 -19.741 -0.040 1.00 92.62 81 ALA A CA 1
ATOM 669 C C . ALA A 1 81 ? 3.707 -20.015 -1.527 1.00 92.62 81 ALA A C 1
ATOM 671 O O . ALA A 1 81 ? 4.611 -19.399 -2.099 1.00 92.62 81 ALA A O 1
ATOM 672 N N . ASP A 1 82 ? 2.946 -20.925 -2.141 1.00 93.12 82 ASP A N 1
ATOM 673 C CA . ASP A 1 82 ? 3.109 -21.291 -3.547 1.00 93.12 82 ASP A CA 1
ATOM 674 C C . ASP A 1 82 ? 2.644 -20.147 -4.453 1.00 93.12 82 ASP A C 1
ATOM 676 O O . ASP A 1 82 ? 3.324 -19.820 -5.425 1.00 93.12 82 ASP A O 1
ATOM 680 N N . GLU A 1 83 ? 1.548 -19.474 -4.094 1.00 93.44 83 GLU A N 1
ATOM 681 C CA . GLU A 1 83 ? 1.065 -18.302 -4.827 1.00 93.44 83 GLU A CA 1
ATOM 682 C C . GLU A 1 83 ? 2.025 -17.110 -4.710 1.00 93.44 83 GLU A C 1
ATOM 684 O O . GLU A 1 83 ? 2.337 -16.465 -5.712 1.00 93.44 83 GLU A O 1
ATOM 689 N N . ILE A 1 84 ? 2.577 -16.855 -3.516 1.00 93.44 84 ILE A N 1
ATOM 690 C CA . ILE A 1 84 ? 3.611 -15.821 -3.329 1.00 93.44 84 ILE A CA 1
ATOM 691 C C . ILE A 1 84 ? 4.818 -16.114 -4.223 1.00 93.44 84 ILE A C 1
ATOM 693 O O . ILE A 1 84 ? 5.347 -15.220 -4.887 1.00 93.44 84 ILE A O 1
ATOM 697 N N . ARG A 1 85 ? 5.253 -17.377 -4.267 1.00 93.38 85 ARG A N 1
ATOM 698 C CA . ARG A 1 85 ? 6.349 -17.798 -5.136 1.00 93.38 85 ARG A CA 1
ATOM 699 C C . ARG A 1 85 ? 6.007 -17.593 -6.610 1.00 93.38 85 ARG A C 1
ATOM 701 O O . ARG A 1 85 ? 6.843 -17.068 -7.335 1.00 93.38 85 ARG A O 1
ATOM 708 N N . ARG A 1 86 ? 4.800 -17.967 -7.040 1.00 95.19 86 ARG A N 1
ATOM 709 C CA . ARG A 1 86 ? 4.331 -17.786 -8.419 1.00 95.19 86 ARG A CA 1
ATOM 710 C C . ARG A 1 86 ? 4.404 -16.318 -8.838 1.00 95.19 86 ARG A C 1
ATOM 712 O O . ARG A 1 86 ? 4.968 -16.022 -9.881 1.00 95.19 86 ARG A O 1
ATOM 719 N N . ILE A 1 87 ? 3.927 -15.396 -8.003 1.00 95.25 87 ILE A N 1
ATOM 720 C CA . ILE A 1 87 ? 3.995 -13.950 -8.281 1.00 95.25 87 ILE A CA 1
ATOM 721 C C . ILE A 1 87 ? 5.454 -13.473 -8.379 1.00 95.25 87 ILE A C 1
ATOM 723 O O . ILE A 1 87 ? 5.816 -12.715 -9.280 1.00 95.25 87 ILE A O 1
ATOM 727 N N . LEU A 1 88 ? 6.323 -13.930 -7.472 1.00 94.75 88 LEU A N 1
ATOM 728 C CA . LEU A 1 88 ? 7.741 -13.563 -7.501 1.00 94.75 88 LEU A CA 1
ATOM 729 C C . LEU A 1 88 ? 8.475 -14.115 -8.730 1.00 94.75 88 LEU A C 1
ATOM 731 O O . LEU A 1 88 ? 9.365 -13.435 -9.244 1.00 94.75 88 LEU A O 1
ATOM 735 N N . ASP A 1 89 ? 8.147 -15.329 -9.171 1.00 93.12 89 ASP A N 1
ATOM 736 C CA . ASP A 1 89 ? 8.821 -16.031 -10.267 1.00 93.12 89 ASP A CA 1
ATOM 737 C C . ASP A 1 89 ? 8.237 -15.676 -11.649 1.00 93.12 89 ASP A C 1
ATOM 739 O O . ASP A 1 89 ? 8.992 -15.608 -12.616 1.00 93.12 89 ASP A O 1
ATOM 743 N N . ASP A 1 90 ? 6.942 -15.394 -11.769 1.00 93.69 90 ASP A N 1
ATOM 744 C CA . ASP A 1 90 ? 6.300 -15.129 -13.065 1.00 93.69 90 ASP A CA 1
ATOM 745 C C . ASP A 1 90 ? 6.146 -13.625 -13.337 1.00 93.69 90 ASP A C 1
ATOM 747 O O . ASP A 1 90 ? 6.465 -13.153 -14.432 1.00 93.69 90 ASP A O 1
ATOM 751 N N . ASP A 1 91 ? 5.699 -12.855 -12.339 1.00 94.44 91 ASP A N 1
ATOM 752 C CA . ASP A 1 91 ? 5.265 -11.469 -12.539 1.00 94.44 91 ASP A CA 1
ATOM 753 C C . ASP A 1 91 ? 6.396 -10.466 -12.255 1.00 94.44 91 ASP A C 1
ATOM 755 O O . ASP A 1 91 ? 6.630 -9.547 -13.042 1.00 94.44 91 ASP A O 1
ATOM 759 N N . MET A 1 92 ? 7.168 -10.674 -11.181 1.00 95.25 92 MET A N 1
ATOM 760 C CA . MET A 1 92 ? 8.219 -9.752 -10.709 1.00 95.25 92 MET A CA 1
ATOM 761 C C . MET A 1 92 ? 9.565 -9.913 -11.440 1.00 95.25 92 MET A C 1
ATOM 763 O O . MET A 1 92 ? 10.637 -9.890 -10.827 1.00 95.25 92 MET A O 1
ATOM 767 N N . GLN A 1 93 ? 9.535 -10.090 -12.760 1.00 94.06 93 GLN A N 1
ATOM 768 C CA . GLN A 1 93 ? 10.735 -10.218 -13.591 1.00 94.06 93 GLN A CA 1
ATOM 769 C C . GLN A 1 93 ? 11.177 -8.871 -14.186 1.00 94.06 93 GLN A C 1
ATOM 771 O O . GLN A 1 93 ? 10.325 -8.056 -14.544 1.00 94.06 93 GLN A O 1
ATOM 776 N N . PRO A 1 94 ? 12.492 -8.623 -14.356 1.00 94.75 94 PRO A N 1
ATOM 777 C CA . PRO A 1 94 ? 13.008 -7.414 -15.009 1.00 94.75 94 PRO A CA 1
ATOM 778 C C . PRO A 1 94 ? 12.395 -7.110 -16.381 1.00 94.75 94 PRO A C 1
ATOM 780 O O . PRO A 1 94 ? 12.238 -5.948 -16.737 1.00 94.75 94 PRO A O 1
ATOM 783 N N . GLN A 1 95 ? 12.023 -8.138 -17.147 1.00 93.31 95 GLN A N 1
ATOM 784 C CA . GLN A 1 95 ? 11.415 -8.001 -18.475 1.00 93.31 95 GLN A CA 1
ATOM 785 C C . GLN A 1 95 ? 9.969 -7.491 -18.429 1.00 93.31 95 GLN A C 1
ATOM 787 O O . GLN A 1 95 ? 9.506 -6.902 -19.400 1.00 93.31 95 GLN A O 1
ATOM 792 N N . ASN A 1 96 ? 9.269 -7.711 -17.315 1.00 94.62 96 ASN A N 1
ATOM 793 C CA . ASN A 1 96 ? 7.890 -7.263 -17.112 1.00 94.62 96 ASN A CA 1
ATOM 794 C C . ASN A 1 96 ? 7.831 -5.866 -16.473 1.00 94.62 96 ASN A C 1
ATOM 796 O O . ASN A 1 96 ? 6.749 -5.341 -16.214 1.00 94.62 96 ASN A O 1
ATOM 800 N N . ALA A 1 97 ? 8.986 -5.268 -16.180 1.00 92.69 97 ALA A N 1
ATOM 801 C CA . ALA A 1 97 ? 9.069 -4.013 -15.461 1.00 92.69 97 ALA A CA 1
ATOM 802 C C . ALA A 1 97 ? 8.755 -2.817 -16.359 1.00 92.69 97 ALA A C 1
ATOM 804 O O . ALA A 1 97 ? 9.291 -2.678 -17.459 1.00 92.69 97 ALA A O 1
ATOM 805 N N . ARG A 1 98 ? 7.967 -1.887 -15.823 1.00 93.25 98 ARG A N 1
ATOM 806 C CA . ARG A 1 98 ? 7.840 -0.523 -16.332 1.00 93.25 98 ARG A CA 1
ATOM 807 C C . ARG A 1 98 ? 8.383 0.430 -15.278 1.00 93.25 98 ARG A C 1
ATOM 809 O O . ARG A 1 98 ? 8.006 0.339 -14.114 1.00 93.25 98 ARG A O 1
ATOM 816 N N . ILE A 1 99 ? 9.269 1.331 -15.688 1.00 91.94 99 ILE A N 1
ATOM 817 C CA . ILE A 1 99 ? 9.906 2.289 -14.787 1.00 91.94 99 ILE A CA 1
ATOM 818 C C . ILE A 1 99 ? 9.516 3.691 -15.240 1.00 91.94 99 ILE A C 1
ATOM 820 O O . ILE A 1 99 ? 9.923 4.130 -16.314 1.00 91.94 99 ILE A O 1
ATOM 824 N N . ASP A 1 100 ? 8.737 4.386 -14.418 1.00 92.06 100 ASP A N 1
ATOM 825 C CA . ASP A 1 100 ? 8.343 5.766 -14.677 1.00 92.06 100 ASP A CA 1
ATOM 826 C C . ASP A 1 100 ? 9.270 6.722 -13.904 1.00 92.06 100 ASP A C 1
ATOM 828 O O . ASP A 1 100 ? 9.401 6.647 -12.679 1.00 92.06 100 ASP A O 1
ATOM 832 N N . PHE A 1 101 ? 9.930 7.637 -14.621 1.00 88.06 101 PHE A N 1
ATOM 833 C CA . PHE A 1 101 ? 10.736 8.701 -14.022 1.00 88.06 101 PHE A CA 1
ATOM 834 C C . PHE A 1 101 ? 9.986 10.022 -14.071 1.00 88.06 101 PHE A C 1
ATOM 836 O O . PHE A 1 101 ? 9.644 10.513 -15.143 1.00 88.06 101 PHE A O 1
ATOM 843 N N . MET A 1 102 ? 9.808 10.646 -12.909 1.00 88.88 102 MET A N 1
ATOM 844 C CA . MET A 1 102 ? 9.211 11.973 -12.800 1.00 88.88 102 MET A CA 1
ATOM 845 C C . MET A 1 102 ? 10.208 12.920 -12.144 1.00 88.88 102 MET A C 1
ATOM 847 O O . MET A 1 102 ? 10.673 12.689 -11.027 1.00 88.88 102 MET A O 1
ATOM 851 N N . SER A 1 103 ? 10.567 13.993 -12.844 1.00 86.75 103 SER A N 1
ATOM 852 C CA . SER A 1 103 ? 11.451 15.022 -12.310 1.00 86.75 103 SER A CA 1
ATOM 853 C C . SER A 1 103 ? 11.220 16.352 -13.009 1.00 86.75 103 SER A C 1
ATOM 855 O O . SER A 1 103 ? 11.139 16.413 -14.230 1.00 86.75 103 SER A O 1
ATOM 857 N N . SER A 1 104 ? 11.230 17.442 -12.243 1.00 85.19 104 SER A N 1
ATOM 858 C CA . SER A 1 104 ? 11.248 18.803 -12.795 1.00 85.19 104 SER A CA 1
ATOM 859 C C . SER A 1 104 ? 12.555 19.143 -13.520 1.00 85.19 104 SER A C 1
ATOM 861 O O . SER A 1 104 ? 12.631 20.156 -14.210 1.00 85.19 104 SER A O 1
ATOM 863 N N . SER A 1 105 ? 13.594 18.311 -13.376 1.00 82.88 105 SER A N 1
ATOM 864 C CA . SER A 1 105 ? 14.864 18.476 -14.092 1.00 82.88 105 SER A CA 1
ATOM 865 C C . SER A 1 105 ? 14.768 18.186 -15.593 1.00 82.88 105 SER A C 1
ATOM 867 O O . SER A 1 105 ? 15.678 18.565 -16.332 1.00 82.88 105 SER A O 1
ATOM 869 N N . PHE A 1 106 ? 13.680 17.544 -16.027 1.00 80.94 106 PHE A N 1
ATOM 870 C CA . PHE A 1 106 ? 13.427 17.161 -17.417 1.00 80.94 106 PHE A CA 1
ATOM 871 C C . PHE A 1 106 ? 12.816 18.294 -18.247 1.00 80.94 106 PHE A C 1
ATOM 873 O O . PHE A 1 106 ? 12.641 18.130 -19.444 1.00 80.94 106 PHE A O 1
ATOM 880 N N . GLY A 1 107 ? 12.527 19.434 -17.617 1.00 76.69 107 GLY A N 1
ATOM 881 C CA . GLY A 1 107 ? 11.853 20.572 -18.228 1.00 76.69 107 GLY A CA 1
ATOM 882 C C . GLY A 1 107 ? 10.522 20.855 -17.540 1.00 76.69 107 GLY A C 1
ATOM 883 O O . GLY A 1 107 ? 9.882 19.969 -16.968 1.00 76.69 107 GLY A O 1
ATOM 884 N N . LYS A 1 108 ? 10.128 22.123 -17.549 1.00 75.69 108 LYS A N 1
ATOM 885 C CA . LYS A 1 108 ? 8.809 22.590 -17.122 1.00 75.69 108 LYS A CA 1
ATOM 886 C C . LYS A 1 108 ? 7.940 22.828 -18.344 1.00 75.69 108 LYS A C 1
ATOM 888 O O . LYS A 1 108 ? 8.445 22.979 -19.446 1.00 75.69 108 LYS A O 1
ATOM 893 N N . TYR A 1 109 ? 6.634 22.922 -18.128 1.00 70.06 109 TYR A N 1
ATOM 894 C CA . TYR A 1 109 ? 5.679 23.224 -19.193 1.00 70.06 109 TYR A CA 1
ATOM 895 C C . TYR A 1 109 ? 6.071 24.477 -20.004 1.00 70.06 109 TYR A C 1
ATOM 897 O O . TYR A 1 109 ? 6.061 24.442 -21.230 1.00 70.06 109 TYR A O 1
ATOM 905 N N . ASP A 1 110 ? 6.525 25.533 -19.319 1.00 74.50 110 ASP A N 1
ATOM 906 C CA . ASP A 1 110 ? 6.953 26.796 -19.941 1.00 74.50 110 ASP A CA 1
ATOM 907 C C . ASP A 1 110 ? 8.201 26.658 -20.831 1.00 74.50 110 ASP A C 1
ATOM 909 O O . ASP A 1 110 ? 8.442 27.505 -21.682 1.00 74.50 110 ASP A O 1
ATOM 913 N N . ASP A 1 111 ? 8.996 25.593 -20.679 1.00 75.50 111 ASP A N 1
ATOM 914 C CA . ASP A 1 111 ? 10.178 25.367 -21.520 1.00 75.50 111 ASP A CA 1
ATOM 915 C C . ASP A 1 111 ? 9.794 24.867 -22.932 1.00 75.50 111 ASP A C 1
ATOM 917 O O . ASP A 1 111 ? 10.650 24.773 -23.814 1.00 75.50 111 ASP A O 1
ATOM 921 N N . TYR A 1 112 ? 8.508 24.561 -23.160 1.00 74.44 112 TYR A N 1
ATOM 922 C CA . TYR A 1 112 ? 7.977 23.974 -24.391 1.00 74.44 112 TYR A CA 1
ATOM 923 C C . TYR A 1 112 ? 6.828 24.800 -25.000 1.00 74.44 112 TYR A C 1
ATOM 925 O O . TYR A 1 112 ? 5.824 24.238 -25.433 1.00 74.44 112 TYR 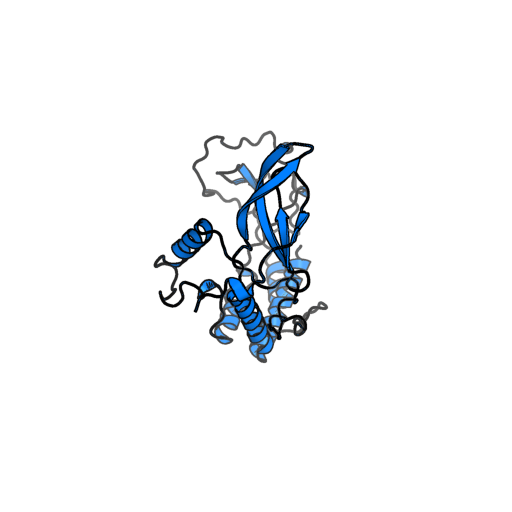A O 1
ATOM 933 N N . GLU A 1 113 ? 6.970 26.129 -25.076 1.00 66.81 113 GLU A N 1
ATOM 934 C CA . GLU A 1 113 ? 5.928 27.061 -25.568 1.00 66.81 113 GLU A CA 1
ATOM 935 C C . GLU A 1 113 ? 5.391 26.747 -26.984 1.00 66.81 113 GLU A C 1
ATOM 937 O O . GLU A 1 113 ? 4.261 27.108 -27.323 1.00 66.81 113 GLU A O 1
ATOM 942 N N . ASP A 1 114 ? 6.173 26.051 -27.815 1.00 68.38 114 ASP A N 1
ATOM 943 C CA . ASP A 1 114 ? 5.769 25.632 -29.165 1.00 68.38 114 ASP A CA 1
ATOM 944 C C . ASP A 1 114 ? 4.803 24.430 -29.167 1.00 68.38 114 ASP A C 1
ATOM 946 O O . ASP A 1 114 ? 4.178 24.123 -30.190 1.00 68.38 114 ASP A O 1
ATOM 950 N N . ILE A 1 115 ? 4.662 23.739 -28.032 1.00 71.06 115 ILE A N 1
ATOM 951 C CA . ILE A 1 115 ? 3.807 22.568 -27.885 1.00 71.06 115 ILE A CA 1
ATOM 952 C C . ILE A 1 115 ? 2.384 23.004 -27.517 1.00 71.06 115 ILE A C 1
ATOM 954 O O . ILE A 1 115 ? 2.093 23.404 -26.392 1.00 71.06 115 ILE A O 1
ATOM 958 N N . LYS A 1 116 ? 1.461 22.894 -28.479 1.00 68.75 116 LYS A N 1
ATOM 959 C CA . LYS A 1 116 ? 0.037 23.177 -28.259 1.00 68.75 116 LYS A CA 1
ATOM 960 C C . LYS A 1 116 ? -0.687 21.930 -27.769 1.00 68.75 116 LYS A C 1
ATOM 962 O O . LYS A 1 116 ? -0.891 20.997 -28.543 1.00 68.75 116 LYS A O 1
ATOM 967 N N . VAL A 1 117 ? -1.113 21.946 -26.510 1.00 66.62 117 VAL A N 1
ATOM 968 C CA . VAL A 1 117 ? -2.052 20.955 -25.975 1.00 66.62 117 VAL A CA 1
ATOM 969 C C . VAL A 1 117 ? -3.440 21.222 -26.577 1.00 66.62 117 VAL A C 1
ATOM 971 O O . VAL A 1 117 ? -3.862 22.381 -26.611 1.00 66.62 117 VAL A O 1
ATOM 974 N N . PRO A 1 118 ? -4.158 20.208 -27.090 1.00 67.50 118 PRO A N 1
ATOM 975 C CA . PRO A 1 118 ? -5.517 20.412 -27.574 1.00 67.50 118 PRO A CA 1
ATOM 976 C C . PRO A 1 118 ? -6.457 20.724 -26.396 1.00 67.50 118 PRO A C 1
ATOM 978 O O . PRO A 1 118 ? -6.585 19.917 -25.483 1.00 67.50 118 PRO A O 1
ATOM 981 N N . GLU A 1 119 ? -7.126 21.880 -26.419 1.00 68.69 119 GLU A N 1
ATOM 982 C CA . GLU A 1 119 ? -8.006 22.335 -25.321 1.00 68.69 119 GLU A CA 1
ATOM 983 C C . GLU A 1 119 ? -9.282 21.479 -25.156 1.00 68.69 119 GLU A C 1
ATOM 985 O O . GLU A 1 119 ? -9.848 21.441 -24.068 1.00 68.69 119 GLU A O 1
ATOM 990 N N . ASP A 1 120 ? -9.691 20.747 -26.203 1.00 70.81 120 ASP A N 1
ATOM 991 C CA . ASP A 1 120 ? -10.912 19.921 -26.251 1.00 70.81 120 ASP A CA 1
ATOM 992 C C . ASP A 1 120 ? -10.618 18.442 -26.602 1.00 70.81 120 ASP A C 1
ATOM 994 O O . ASP A 1 120 ? -11.397 17.781 -27.298 1.00 70.81 120 ASP A O 1
ATOM 998 N N . ALA A 1 121 ? -9.463 17.904 -26.193 1.00 74.94 121 ALA A N 1
ATOM 999 C CA . ALA A 1 121 ? -9.124 16.510 -26.481 1.00 74.94 121 ALA A CA 1
ATOM 1000 C C . ALA A 1 121 ? -10.078 15.523 -25.781 1.00 74.94 121 ALA A C 1
ATOM 1002 O O . ALA A 1 121 ? -10.239 15.532 -24.564 1.00 74.94 121 ALA A O 1
ATOM 1003 N N . THR A 1 122 ? -10.675 14.616 -26.558 1.00 78.81 122 THR A N 1
ATOM 1004 C CA . THR A 1 122 ? -11.454 13.471 -26.044 1.00 78.81 122 THR A CA 1
ATOM 1005 C C . THR A 1 122 ? -10.706 12.145 -26.163 1.00 78.81 122 THR A C 1
ATOM 1007 O O . THR A 1 122 ? -11.229 11.095 -25.794 1.00 78.81 122 THR A O 1
ATOM 1010 N N . GLU A 1 123 ? -9.517 12.168 -26.759 1.00 82.19 123 GLU A N 1
ATOM 1011 C CA . GLU A 1 123 ? -8.680 10.987 -26.924 1.00 82.19 123 GLU A CA 1
ATOM 1012 C C . GLU A 1 123 ? -7.951 10.686 -25.612 1.00 82.19 123 GLU A C 1
ATOM 1014 O O . GLU A 1 123 ? -7.471 11.593 -24.943 1.00 82.19 123 GLU A O 1
ATOM 1019 N N . THR A 1 124 ? -7.873 9.407 -25.249 1.00 83.56 124 THR A N 1
ATOM 1020 C CA . THR A 1 124 ? -7.193 8.931 -24.028 1.00 83.56 124 THR A CA 1
ATOM 1021 C C . THR A 1 124 ? -6.092 7.914 -24.331 1.00 83.56 124 THR A C 1
ATOM 1023 O O . THR A 1 124 ? -5.417 7.424 -23.430 1.00 83.56 124 THR A O 1
ATOM 1026 N N . ILE A 1 125 ? -5.920 7.559 -25.608 1.00 84.44 125 ILE A N 1
ATOM 1027 C CA . ILE A 1 125 ? -4.999 6.519 -26.066 1.00 84.44 125 ILE A CA 1
ATOM 1028 C C . ILE A 1 125 ? -3.954 7.162 -26.970 1.00 84.44 125 ILE A C 1
ATOM 1030 O O . ILE A 1 125 ? -4.289 7.796 -27.968 1.00 84.44 125 ILE A O 1
ATOM 1034 N N . ILE A 1 126 ? -2.681 6.937 -26.651 1.00 85.44 126 ILE A N 1
ATOM 1035 C CA . ILE A 1 126 ? -1.559 7.310 -27.514 1.00 85.44 126 ILE A CA 1
ATOM 1036 C C . ILE A 1 126 ? -1.539 6.346 -28.707 1.00 85.44 126 ILE A C 1
ATOM 1038 O O . ILE A 1 126 ? -1.237 5.165 -28.541 1.00 85.44 126 ILE A O 1
ATOM 1042 N N . GLN A 1 127 ? -1.879 6.834 -29.901 1.00 82.44 127 GLN A N 1
ATOM 1043 C CA . GLN A 1 127 ? -1.930 6.004 -31.113 1.00 82.44 127 GLN A CA 1
ATOM 1044 C C . GLN A 1 127 ? -0.530 5.681 -31.656 1.00 82.44 127 GLN A C 1
ATOM 1046 O O . GLN A 1 127 ? -0.258 4.537 -32.011 1.00 82.44 127 GLN A O 1
ATOM 1051 N N . ASP A 1 128 ? 0.370 6.667 -31.648 1.00 84.94 128 ASP A N 1
ATOM 1052 C CA . ASP A 1 128 ? 1.723 6.563 -32.202 1.00 84.94 128 ASP A CA 1
ATOM 1053 C C . ASP A 1 128 ? 2.778 6.734 -31.100 1.00 84.94 128 ASP A C 1
ATOM 1055 O O . ASP A 1 128 ? 3.477 7.747 -31.027 1.00 84.94 128 ASP A O 1
ATOM 1059 N N . LEU A 1 129 ? 2.885 5.744 -30.206 1.00 88.69 129 LEU A N 1
ATOM 1060 C CA . LEU A 1 129 ? 3.903 5.759 -29.155 1.00 88.69 129 LEU A CA 1
ATOM 1061 C C . LEU A 1 129 ? 5.298 5.620 -29.774 1.00 88.69 129 LEU A C 1
ATOM 1063 O O . LEU A 1 129 ? 5.693 4.552 -30.246 1.00 88.69 129 LEU A O 1
ATOM 1067 N N . ARG A 1 130 ? 6.083 6.694 -29.718 1.00 89.62 130 ARG A N 1
ATOM 1068 C CA . ARG A 1 130 ? 7.496 6.668 -30.088 1.00 89.62 130 ARG A CA 1
ATOM 1069 C C . ARG A 1 130 ? 8.310 6.126 -28.921 1.00 89.62 130 ARG A C 1
ATOM 1071 O O . ARG A 1 130 ? 8.481 6.808 -27.910 1.00 89.62 130 ARG A O 1
ATOM 1078 N N . VAL A 1 131 ? 8.840 4.923 -29.102 1.00 88.62 131 VAL A N 1
ATOM 1079 C CA . VAL A 1 131 ? 9.805 4.315 -28.187 1.00 88.62 131 VAL A CA 1
ATOM 1080 C C . VAL A 1 131 ? 11.212 4.574 -28.719 1.00 88.62 131 VAL A C 1
ATOM 1082 O O . VAL A 1 131 ? 11.523 4.284 -29.874 1.00 88.62 131 VAL A O 1
ATOM 1085 N N . ILE A 1 132 ? 12.044 5.188 -27.890 1.00 86.75 132 ILE A N 1
ATOM 1086 C CA . ILE A 1 132 ? 13.425 5.534 -28.203 1.00 86.75 132 ILE A CA 1
ATOM 1087 C C . ILE A 1 132 ? 14.290 4.309 -27.873 1.00 86.75 132 ILE A C 1
ATOM 1089 O O . ILE A 1 132 ? 14.187 3.805 -26.751 1.00 86.75 132 ILE A O 1
ATOM 1093 N N . PRO A 1 133 ? 15.120 3.811 -28.809 1.00 85.25 133 PRO A N 1
ATOM 1094 C CA . PRO A 1 133 ? 16.002 2.679 -28.545 1.00 85.25 133 PRO A CA 1
ATOM 1095 C C . PRO A 1 133 ? 16.911 2.931 -27.344 1.00 85.25 133 PRO A C 1
ATOM 1097 O O . PRO A 1 133 ? 17.252 4.075 -27.037 1.00 85.25 133 PRO A O 1
ATOM 1100 N N . ALA A 1 134 ? 17.320 1.853 -26.685 1.00 77.31 134 ALA A N 1
ATOM 1101 C CA . ALA A 1 134 ? 18.219 1.944 -25.548 1.00 77.31 134 ALA A CA 1
ATOM 1102 C C . ALA A 1 134 ? 19.575 2.561 -25.951 1.00 77.31 134 ALA A C 1
ATOM 1104 O O . ALA A 1 134 ? 20.248 2.047 -26.845 1.00 77.31 134 ALA A O 1
ATOM 1105 N N . ASP A 1 135 ? 19.967 3.633 -25.259 1.00 69.81 135 ASP A N 1
ATOM 1106 C CA . ASP A 1 135 ? 21.310 4.230 -25.274 1.00 69.81 135 ASP A CA 1
ATOM 1107 C C . ASP A 1 135 ? 21.957 4.088 -23.879 1.00 69.81 135 ASP A C 1
ATOM 1109 O O . ASP A 1 135 ? 21.295 3.703 -22.902 1.00 69.81 135 ASP A O 1
ATOM 1113 N N . ASP A 1 136 ? 23.242 4.414 -23.766 1.00 58.50 136 ASP A N 1
ATOM 1114 C CA . ASP A 1 136 ? 23.978 4.471 -22.509 1.00 58.50 136 ASP A CA 1
ATOM 1115 C C . ASP A 1 136 ? 23.519 5.684 -21.674 1.00 58.50 136 ASP A C 1
ATOM 1117 O O . ASP A 1 136 ? 24.076 6.776 -21.738 1.00 58.50 136 ASP A O 1
ATOM 1121 N N . ALA A 1 137 ? 22.511 5.427 -20.832 1.00 61.62 137 ALA A N 1
ATOM 1122 C CA . ALA A 1 137 ? 21.853 6.326 -19.877 1.00 61.62 137 ALA A CA 1
ATOM 1123 C C . ALA A 1 137 ? 20.836 7.320 -20.476 1.00 61.62 137 ALA A C 1
ATOM 1125 O O . ALA A 1 137 ? 21.135 8.148 -21.324 1.00 61.62 137 ALA A O 1
ATOM 1126 N N . PHE A 1 138 ? 19.605 7.269 -19.949 1.00 69.94 138 PHE A N 1
ATOM 1127 C CA . PHE A 1 138 ? 18.547 8.240 -20.240 1.00 69.94 138 PHE A CA 1
ATOM 1128 C C . PHE A 1 138 ? 18.985 9.660 -19.840 1.00 69.94 138 PHE A C 1
ATOM 1130 O O . PHE A 1 138 ? 19.097 9.948 -18.644 1.00 69.94 138 PHE A O 1
ATOM 1137 N N . ASP A 1 139 ? 19.189 10.537 -20.829 1.00 70.56 139 ASP A N 1
ATOM 1138 C CA . ASP A 1 139 ? 19.334 11.982 -20.638 1.00 70.56 139 ASP A CA 1
ATOM 1139 C C . ASP A 1 139 ? 18.208 12.737 -21.374 1.00 70.56 139 ASP A C 1
ATOM 1141 O O . ASP A 1 139 ? 18.244 12.880 -22.596 1.00 70.56 139 ASP A O 1
ATOM 1145 N N . PRO A 1 140 ? 17.204 13.262 -20.653 1.00 65.50 140 PRO A N 1
ATOM 1146 C CA . PRO A 1 140 ? 16.112 14.029 -21.252 1.00 65.50 140 PRO A CA 1
ATOM 1147 C C . PRO A 1 140 ? 16.552 15.399 -21.778 1.00 65.50 140 PRO A C 1
ATOM 1149 O O . PRO A 1 140 ? 15.775 16.074 -22.449 1.00 65.50 140 PRO A O 1
ATOM 1152 N N . LYS A 1 141 ? 17.783 15.834 -21.478 1.00 64.75 141 LYS A N 1
ATOM 1153 C CA . LYS A 1 141 ? 18.380 17.043 -22.053 1.00 64.75 141 LYS A CA 1
ATOM 1154 C C . LYS A 1 141 ? 19.102 16.774 -23.364 1.00 64.75 141 LYS A C 1
ATOM 1156 O O . LYS A 1 141 ? 19.637 17.727 -23.936 1.00 64.75 141 LYS A O 1
ATOM 1161 N N . ASP A 1 142 ? 19.126 15.531 -23.848 1.00 68.44 142 ASP A N 1
ATOM 1162 C CA . ASP A 1 142 ? 19.577 15.273 -25.207 1.00 68.44 142 ASP A CA 1
ATOM 1163 C C . ASP A 1 142 ? 18.659 16.018 -26.184 1.00 68.44 142 ASP A C 1
ATOM 1165 O O . ASP A 1 142 ? 17.508 15.662 -26.446 1.00 68.44 142 ASP A O 1
ATOM 1169 N N . THR A 1 143 ? 19.198 17.115 -26.714 1.00 56.16 143 THR A N 1
ATOM 1170 C CA . THR A 1 143 ? 18.490 18.089 -27.547 1.00 56.16 143 THR A CA 1
ATOM 1171 C C . THR A 1 143 ? 17.966 17.509 -28.861 1.00 56.16 143 THR A C 1
ATOM 1173 O O . THR A 1 143 ? 17.232 18.188 -29.577 1.00 56.16 143 THR A O 1
ATOM 1176 N N . ASN A 1 144 ? 18.325 16.268 -29.194 1.00 65.69 144 ASN A N 1
ATOM 1177 C CA . ASN A 1 144 ? 17.883 15.610 -30.416 1.00 65.69 144 ASN A CA 1
ATOM 1178 C C . ASN A 1 144 ? 16.476 14.994 -30.319 1.00 65.69 144 ASN A C 1
ATOM 1180 O O . ASN A 1 144 ? 15.936 14.595 -31.354 1.00 65.69 144 ASN A O 1
ATOM 1184 N N . ILE A 1 145 ? 15.864 14.913 -29.126 1.00 76.88 145 ILE A N 1
ATOM 1185 C CA . ILE A 1 145 ? 14.582 14.217 -28.941 1.00 76.88 145 ILE A CA 1
ATOM 1186 C C . ILE A 1 145 ? 13.544 15.087 -28.215 1.00 76.88 145 ILE A C 1
ATOM 1188 O O . ILE A 1 145 ? 13.533 15.211 -26.993 1.00 76.88 145 ILE A O 1
ATOM 1192 N N . SER A 1 146 ? 12.593 15.639 -28.972 1.00 81.62 146 SER A N 1
ATOM 1193 C CA . SER A 1 146 ? 11.442 16.369 -28.413 1.00 81.62 146 SER A CA 1
ATOM 1194 C C . SER A 1 146 ? 10.510 15.445 -27.611 1.00 81.62 146 SER A C 1
ATOM 1196 O O . SER A 1 146 ? 10.349 14.293 -28.020 1.00 81.62 146 SER A O 1
ATOM 1198 N N . PRO A 1 147 ? 9.843 15.917 -26.541 1.00 86.69 147 PRO A N 1
ATOM 1199 C CA . PRO A 1 147 ? 8.865 15.121 -25.794 1.00 86.69 147 PRO A CA 1
ATOM 1200 C C . PRO A 1 147 ? 7.641 14.745 -26.637 1.00 86.69 147 PRO A C 1
ATOM 1202 O O . PRO A 1 147 ? 7.329 15.373 -27.649 1.00 86.69 147 PRO A O 1
ATOM 1205 N N . GLN A 1 148 ? 6.950 13.694 -26.209 1.00 88.12 148 GLN A N 1
ATOM 1206 C CA . GLN A 1 148 ? 5.589 13.353 -26.621 1.00 88.12 148 GLN A CA 1
ATOM 1207 C C . GLN A 1 148 ? 4.584 14.008 -25.677 1.00 88.12 148 GLN A C 1
ATOM 1209 O O . GLN A 1 148 ? 4.950 14.432 -24.584 1.00 88.12 148 GLN A O 1
ATOM 1214 N N . ILE A 1 149 ? 3.326 14.070 -26.100 1.00 87.19 149 ILE A N 1
ATOM 1215 C CA . ILE A 1 149 ? 2.244 14.721 -25.365 1.00 87.19 149 ILE A CA 1
ATOM 1216 C C . ILE A 1 149 ? 1.157 13.682 -25.148 1.00 87.19 149 ILE A C 1
ATOM 1218 O O . ILE A 1 149 ? 0.692 13.058 -26.102 1.00 87.19 149 ILE A O 1
ATOM 1222 N N . GLU A 1 150 ? 0.771 13.476 -23.899 1.00 89.38 150 GLU A N 1
ATOM 1223 C CA . GLU A 1 150 ? -0.384 12.656 -23.571 1.00 89.38 150 GLU A CA 1
ATOM 1224 C C . GLU A 1 150 ? -1.667 13.372 -24.053 1.00 89.38 150 GLU A C 1
ATOM 1226 O O . GLU A 1 150 ? -1.813 14.570 -23.792 1.00 89.38 150 GLU A O 1
ATOM 1231 N N . PRO A 1 151 ? -2.571 12.688 -24.783 1.00 87.12 151 PRO A N 1
ATOM 1232 C CA . PRO A 1 151 ? -3.680 13.341 -25.477 1.00 87.12 151 PRO A CA 1
ATOM 1233 C C . PRO A 1 151 ? -4.667 14.106 -24.589 1.00 87.12 151 PRO A C 1
ATOM 1235 O O . PRO A 1 151 ? -5.140 15.155 -25.015 1.00 87.12 151 PRO A O 1
ATOM 1238 N N . MET A 1 152 ? -4.985 13.612 -23.391 1.00 84.94 152 MET A N 1
ATOM 1239 C CA . MET A 1 152 ? -6.072 14.142 -22.564 1.00 84.94 152 MET A CA 1
ATOM 1240 C C . MET A 1 152 ? -5.651 15.337 -21.702 1.00 84.94 152 MET A C 1
ATOM 1242 O O . MET A 1 152 ? -6.365 16.332 -21.616 1.00 84.94 152 MET A O 1
ATOM 1246 N N . PHE A 1 153 ? -4.498 15.243 -21.047 1.00 85.38 153 PHE A N 1
ATOM 1247 C CA . PHE A 1 153 ? -3.999 16.224 -20.081 1.00 85.38 153 PHE A CA 1
ATOM 1248 C C . PHE A 1 153 ? -2.826 17.045 -20.613 1.00 85.38 153 PHE A C 1
ATOM 1250 O O . PHE A 1 153 ? -2.380 17.978 -19.947 1.00 85.38 153 PHE A O 1
ATOM 1257 N N . GLY A 1 154 ? -2.286 16.702 -21.784 1.00 85.25 154 GLY A N 1
ATOM 1258 C CA . GLY A 1 154 ? -1.125 17.392 -22.336 1.00 85.25 154 GLY A CA 1
ATOM 1259 C C . GLY A 1 154 ? 0.185 17.062 -21.621 1.00 85.25 154 GLY A C 1
ATOM 1260 O O . GLY A 1 154 ? 1.150 17.818 -21.727 1.00 85.25 154 GLY A O 1
ATOM 1261 N N . THR A 1 155 ? 0.231 15.963 -20.861 1.00 87.81 155 THR A N 1
ATOM 1262 C CA . THR A 1 155 ? 1.416 15.602 -20.072 1.00 87.81 155 THR A CA 1
ATOM 1263 C C . THR A 1 155 ? 2.584 15.300 -21.000 1.00 87.81 155 THR A C 1
ATOM 1265 O O . THR A 1 155 ? 2.482 14.437 -21.870 1.00 87.81 155 THR A O 1
ATOM 1268 N N . LEU A 1 156 ? 3.704 15.993 -20.806 1.00 88.00 156 LEU A N 1
ATOM 1269 C CA . LEU A 1 156 ? 4.910 15.776 -21.597 1.00 88.00 156 LEU A CA 1
ATOM 1270 C C . LEU A 1 156 ? 5.678 14.558 -21.089 1.00 88.00 156 LEU A C 1
ATOM 1272 O O . LEU A 1 156 ? 5.932 14.439 -19.889 1.00 88.00 156 LEU A O 1
ATOM 1276 N N . PHE A 1 157 ? 6.070 13.662 -21.993 1.00 88.75 157 PHE A N 1
ATOM 1277 C CA . PHE A 1 157 ? 6.799 12.451 -21.625 1.00 88.75 157 PHE A CA 1
ATOM 1278 C C . PHE A 1 157 ? 7.739 11.953 -22.727 1.00 88.75 157 PHE A C 1
ATOM 1280 O O . PHE A 1 157 ? 7.604 12.273 -23.908 1.00 88.75 157 PHE A O 1
ATOM 1287 N N . TRP A 1 158 ? 8.677 11.096 -22.334 1.00 88.81 158 TRP A N 1
ATOM 1288 C CA . TRP A 1 158 ? 9.524 10.315 -23.231 1.00 88.81 158 TRP A CA 1
ATOM 1289 C C . TRP A 1 158 ? 9.342 8.835 -22.908 1.00 88.81 158 TRP A C 1
ATOM 1291 O O . TRP A 1 158 ? 9.009 8.477 -21.780 1.00 88.81 158 TRP A O 1
ATOM 1301 N N . CYS A 1 159 ? 9.554 7.972 -23.897 1.00 90.00 159 CYS A N 1
ATOM 1302 C CA . CYS A 1 159 ? 9.478 6.527 -23.721 1.00 90.00 159 CYS A CA 1
ATOM 1303 C C . CYS A 1 159 ? 10.756 5.914 -24.282 1.00 90.00 159 CYS A C 1
ATOM 1305 O O . CYS A 1 159 ? 11.071 6.140 -25.448 1.00 90.00 159 CYS A O 1
ATOM 1307 N N . HIS A 1 160 ? 11.494 5.184 -23.451 1.00 88.38 160 HIS A N 1
ATOM 1308 C CA . HIS A 1 160 ? 12.763 4.561 -23.814 1.00 88.38 160 HIS A CA 1
ATOM 1309 C C . HIS A 1 160 ? 12.691 3.057 -23.587 1.00 88.38 160 HIS A C 1
ATOM 1311 O O . HIS A 1 160 ? 12.102 2.602 -22.605 1.00 88.38 160 HIS A O 1
ATOM 1317 N N . GLU A 1 161 ? 13.336 2.296 -24.465 1.00 90.19 161 GLU A N 1
ATOM 1318 C CA . GLU A 1 161 ? 13.634 0.896 -24.190 1.00 90.19 161 GLU A CA 1
ATOM 1319 C C . GLU A 1 161 ? 14.714 0.798 -23.109 1.00 90.19 161 GLU A C 1
ATOM 1321 O O . GLU A 1 161 ? 15.683 1.562 -23.088 1.00 90.19 161 GLU A O 1
ATOM 1326 N N . VAL A 1 162 ? 14.567 -0.173 -22.212 1.00 89.31 162 VAL A N 1
ATOM 1327 C CA . VAL A 1 162 ? 15.629 -0.527 -21.271 1.00 89.31 162 VAL A CA 1
ATOM 1328 C C . VAL A 1 162 ? 16.666 -1.369 -22.009 1.00 89.31 162 VAL A C 1
ATOM 1330 O O . VAL A 1 162 ? 16.312 -2.319 -22.707 1.00 89.31 162 VAL A O 1
ATOM 1333 N N . SER A 1 163 ? 17.952 -1.043 -21.849 1.00 90.19 163 SER A N 1
ATOM 1334 C CA . SER A 1 163 ? 19.015 -1.814 -22.495 1.00 90.19 163 SER A CA 1
ATOM 1335 C C . SER A 1 163 ? 19.029 -3.270 -22.016 1.00 90.19 163 SER A C 1
ATOM 1337 O O . SER A 1 163 ? 18.763 -3.580 -20.850 1.00 90.19 163 SER A O 1
ATOM 1339 N N . ASN A 1 164 ? 19.390 -4.179 -22.923 1.00 91.25 164 ASN A N 1
ATOM 1340 C CA . ASN A 1 164 ? 19.525 -5.595 -22.588 1.00 91.25 164 ASN A CA 1
ATOM 1341 C C . ASN A 1 164 ? 20.603 -5.844 -21.524 1.00 91.25 164 ASN A C 1
ATOM 1343 O O . ASN A 1 164 ? 20.467 -6.786 -20.746 1.00 91.25 164 ASN A O 1
ATOM 1347 N N . ASP A 1 165 ? 21.635 -5.001 -21.462 1.00 91.75 165 ASP A N 1
ATOM 1348 C CA . ASP A 1 165 ? 22.702 -5.105 -20.466 1.00 91.75 165 ASP A CA 1
ATOM 1349 C C . ASP A 1 165 ? 22.158 -4.838 -19.056 1.00 91.75 165 ASP A C 1
ATOM 1351 O O . ASP A 1 165 ? 22.402 -5.628 -18.140 1.00 91.75 165 ASP A O 1
ATOM 1355 N N . TRP A 1 166 ? 21.320 -3.804 -18.893 1.00 91.94 166 TRP A N 1
ATOM 1356 C CA . TRP A 1 166 ? 20.652 -3.530 -17.617 1.00 91.94 166 TRP A CA 1
ATOM 1357 C C . TRP A 1 166 ? 19.689 -4.644 -17.225 1.00 91.94 166 TRP A C 1
ATOM 1359 O O . TRP A 1 166 ? 19.708 -5.100 -16.083 1.00 91.94 166 TRP A O 1
ATOM 1369 N N . ILE A 1 167 ? 18.890 -5.135 -18.176 1.00 93.75 167 ILE A N 1
ATOM 1370 C CA . ILE A 1 167 ? 17.984 -6.262 -17.936 1.00 93.75 167 ILE A CA 1
ATOM 1371 C C . ILE A 1 167 ? 18.780 -7.482 -17.459 1.00 93.75 167 ILE A C 1
ATOM 1373 O O . ILE A 1 167 ? 18.399 -8.118 -16.478 1.00 93.75 167 ILE A O 1
ATOM 1377 N N . GLN A 1 168 ? 19.895 -7.823 -18.108 1.00 94.88 168 GLN A N 1
ATOM 1378 C CA . GLN A 1 168 ? 20.739 -8.950 -17.699 1.00 94.88 168 GLN A CA 1
ATOM 1379 C C . GLN A 1 168 ? 21.317 -8.762 -16.294 1.00 94.88 168 GLN A C 1
ATOM 1381 O O . GLN A 1 168 ? 21.288 -9.701 -15.497 1.00 94.88 168 GLN A O 1
ATOM 1386 N N . GLU A 1 169 ? 21.794 -7.563 -15.965 1.00 94.00 169 GLU A N 1
ATOM 1387 C CA . GLU A 1 169 ? 22.302 -7.256 -14.628 1.00 94.00 169 GLU A CA 1
ATOM 1388 C C . GLU A 1 169 ? 21.212 -7.389 -13.555 1.00 94.00 169 GLU A C 1
ATOM 1390 O O . GLU A 1 169 ? 21.437 -7.992 -12.503 1.00 94.00 169 GLU A O 1
ATOM 1395 N N . TRP A 1 170 ? 20.007 -6.886 -13.819 1.00 95.31 170 TRP A N 1
ATOM 1396 C CA . TRP A 1 170 ? 18.883 -6.998 -12.888 1.00 95.31 170 TRP A CA 1
ATOM 1397 C C . TRP A 1 170 ? 18.390 -8.436 -12.741 1.00 95.31 170 TRP A C 1
ATOM 1399 O O . TRP A 1 170 ? 18.052 -8.846 -11.633 1.00 95.31 170 TRP A O 1
ATOM 1409 N N . ASN A 1 171 ? 18.424 -9.237 -13.810 1.00 95.75 171 ASN A N 1
ATOM 1410 C CA . ASN A 1 171 ? 18.130 -10.669 -13.721 1.00 95.75 171 ASN A CA 1
ATOM 1411 C C . ASN A 1 171 ? 19.111 -11.381 -12.792 1.00 95.75 171 ASN A C 1
ATOM 1413 O O . ASN A 1 171 ? 18.690 -12.198 -11.979 1.00 95.75 171 ASN A O 1
ATOM 1417 N N . GLN A 1 172 ? 20.405 -11.060 -12.885 1.00 94.62 172 GLN A N 1
ATOM 1418 C CA . GLN A 1 172 ? 21.420 -11.622 -11.990 1.00 94.62 172 GLN A CA 1
ATOM 1419 C C . GLN A 1 172 ? 21.198 -11.183 -10.539 1.00 94.62 172 GLN A C 1
ATOM 1421 O O . GLN A 1 172 ? 21.348 -11.994 -9.629 1.00 94.62 172 GLN A O 1
ATOM 1426 N N . ALA A 1 173 ? 20.802 -9.927 -10.314 1.00 93.62 173 ALA A N 1
ATOM 1427 C CA . ALA A 1 173 ? 20.459 -9.435 -8.981 1.00 93.62 173 ALA A CA 1
ATOM 1428 C C . ALA A 1 173 ? 19.231 -10.155 -8.393 1.00 93.62 173 ALA A C 1
ATOM 1430 O O . ALA A 1 173 ? 19.209 -10.434 -7.197 1.00 93.62 173 ALA A O 1
ATOM 1431 N N . ALA A 1 174 ? 18.253 -10.499 -9.237 1.00 94.00 174 ALA A N 1
ATOM 1432 C CA . ALA A 1 174 ? 17.006 -11.158 -8.854 1.00 94.00 174 ALA A CA 1
ATOM 1433 C C . ALA A 1 174 ? 17.115 -12.684 -8.667 1.00 94.00 174 ALA A C 1
ATOM 1435 O O . ALA A 1 174 ? 16.119 -13.334 -8.340 1.00 94.00 174 ALA A O 1
ATOM 1436 N N . VAL A 1 175 ? 18.287 -13.289 -8.883 1.00 94.25 175 VAL A N 1
ATOM 1437 C CA . VAL A 1 175 ? 18.522 -14.705 -8.555 1.00 94.25 175 VAL A CA 1
ATOM 1438 C C . VAL A 1 175 ? 18.382 -14.907 -7.035 1.00 94.25 175 VAL A C 1
ATOM 1440 O O . VAL A 1 175 ? 18.766 -14.017 -6.281 1.00 94.25 175 VAL A O 1
ATOM 1443 N N . PRO A 1 176 ? 17.857 -16.056 -6.562 1.00 94.31 176 PRO A N 1
ATOM 1444 C CA . PRO A 1 176 ? 17.814 -16.398 -5.140 1.00 94.31 176 PRO A CA 1
ATOM 1445 C C . PRO A 1 176 ? 19.202 -16.336 -4.482 1.00 94.31 176 PRO A C 1
ATOM 1447 O O . PRO A 1 176 ? 20.017 -17.243 -4.653 1.00 94.31 176 PRO A O 1
ATOM 1450 N N . GLN A 1 177 ? 19.480 -15.260 -3.745 1.00 91.25 177 GLN A N 1
ATOM 1451 C CA . GLN A 1 177 ? 20.762 -15.028 -3.075 1.00 91.25 177 GLN A CA 1
ATOM 1452 C C . GLN A 1 177 ? 20.611 -14.048 -1.910 1.00 91.25 177 GLN A C 1
ATOM 1454 O O . GLN A 1 177 ? 19.634 -13.299 -1.837 1.00 91.25 177 GLN A O 1
ATOM 1459 N N . GLU A 1 178 ? 21.600 -14.028 -1.017 1.00 87.88 178 GLU A N 1
ATOM 1460 C CA . GLU A 1 178 ? 21.709 -12.954 -0.031 1.00 87.88 178 GLU A CA 1
ATOM 1461 C C . GLU A 1 178 ? 21.963 -11.616 -0.743 1.00 87.88 178 GLU A C 1
ATOM 1463 O O . GLU A 1 178 ? 22.750 -11.564 -1.696 1.00 87.88 178 GLU A O 1
ATOM 1468 N N . PRO A 1 179 ? 21.300 -10.530 -0.319 1.00 84.44 179 PRO A N 1
ATOM 1469 C CA . PRO A 1 179 ? 21.424 -9.253 -0.995 1.00 84.44 179 PRO A CA 1
ATOM 1470 C C . PRO A 1 179 ? 22.852 -8.718 -0.866 1.00 84.44 179 PRO A C 1
ATOM 1472 O O . PRO A 1 179 ? 23.483 -8.792 0.185 1.00 84.44 179 PRO A O 1
ATOM 1475 N N . SER A 1 180 ? 23.366 -8.123 -1.944 1.00 77.44 180 SER A N 1
ATOM 1476 C CA . SER A 1 180 ? 24.702 -7.505 -1.946 1.00 77.44 180 SER A CA 1
ATOM 1477 C C . SER A 1 180 ? 24.766 -6.189 -1.157 1.00 77.44 180 SER A C 1
ATOM 1479 O O . SER A 1 180 ? 25.832 -5.593 -1.017 1.00 77.44 180 SER A O 1
ATOM 1481 N N . ILE A 1 181 ? 23.609 -5.704 -0.714 1.00 82.75 181 ILE A N 1
ATOM 1482 C CA . ILE A 1 181 ? 23.392 -4.475 0.046 1.00 82.75 181 ILE A CA 1
ATOM 1483 C C . ILE A 1 181 ? 22.872 -4.836 1.440 1.00 82.75 181 ILE A C 1
ATOM 1485 O O . ILE A 1 181 ? 22.276 -5.896 1.607 1.00 82.75 181 ILE A O 1
ATOM 1489 N N . ASP A 1 182 ? 23.082 -3.956 2.423 1.00 88.12 182 ASP A N 1
ATOM 1490 C CA . ASP A 1 182 ? 22.622 -4.140 3.809 1.00 88.12 182 ASP A CA 1
ATOM 1491 C C . ASP A 1 182 ? 21.097 -3.992 3.905 1.00 88.12 182 ASP A C 1
ATOM 1493 O O . ASP A 1 182 ? 20.555 -2.962 4.305 1.00 88.12 182 ASP A O 1
ATOM 1497 N N . VAL A 1 183 ? 20.400 -5.013 3.420 1.00 87.00 183 VAL A N 1
ATOM 1498 C CA . VAL A 1 183 ? 18.951 -5.136 3.444 1.00 87.00 183 VAL A CA 1
ATOM 1499 C C . VAL A 1 183 ? 18.622 -6.526 3.963 1.00 87.00 183 VAL A C 1
ATOM 1501 O O . VAL A 1 183 ? 19.264 -7.508 3.607 1.00 87.00 183 VAL A O 1
ATOM 1504 N N . ALA A 1 184 ? 17.614 -6.608 4.818 1.00 90.88 184 ALA A N 1
ATOM 1505 C CA . ALA A 1 184 ? 17.142 -7.852 5.397 1.00 90.88 184 ALA A CA 1
ATOM 1506 C C . ALA A 1 184 ? 15.614 -7.852 5.435 1.00 90.88 184 ALA A C 1
ATOM 1508 O O . ALA A 1 184 ? 14.963 -6.834 5.172 1.00 90.88 184 ALA A O 1
ATOM 1509 N N . LEU A 1 185 ? 15.033 -8.996 5.790 1.00 92.69 185 LEU A N 1
ATOM 1510 C CA . LEU A 1 185 ? 13.651 -9.008 6.250 1.00 92.69 185 LEU A CA 1
ATOM 1511 C C . LEU A 1 185 ? 13.509 -8.093 7.478 1.00 92.69 185 LEU A C 1
ATOM 1513 O O . LEU A 1 185 ? 14.447 -7.999 8.280 1.00 92.69 185 LEU A O 1
ATOM 1517 N N . PRO A 1 186 ? 12.357 -7.424 7.641 1.00 93.75 186 PRO A N 1
ATOM 1518 C CA . PRO A 1 186 ? 12.110 -6.644 8.841 1.00 93.75 186 PRO A CA 1
ATOM 1519 C C . PRO A 1 186 ? 12.202 -7.547 10.085 1.00 93.75 186 PRO A C 1
ATOM 1521 O O . PRO A 1 186 ? 11.918 -8.744 10.004 1.00 93.75 186 PRO A O 1
ATOM 1524 N N . PRO A 1 187 ? 12.611 -7.014 11.246 1.00 94.19 187 PRO A N 1
ATOM 1525 C CA . PRO A 1 187 ? 12.426 -7.716 12.510 1.00 94.19 187 PRO A CA 1
ATOM 1526 C C . PRO A 1 187 ? 10.933 -7.772 12.868 1.00 94.19 187 PRO A C 1
ATOM 1528 O O . PRO A 1 187 ? 10.158 -6.937 12.406 1.00 94.19 187 PRO A O 1
ATOM 1531 N N . GLN A 1 188 ? 10.551 -8.706 13.744 1.00 95.19 188 GLN A N 1
ATOM 1532 C CA . GLN A 1 188 ? 9.210 -8.724 14.343 1.00 95.19 188 GLN A CA 1
ATOM 1533 C C . GLN A 1 188 ? 8.896 -7.383 15.008 1.00 95.19 188 GLN A C 1
ATOM 1535 O O . GLN A 1 188 ? 9.720 -6.853 15.762 1.00 95.19 188 GLN A O 1
ATOM 1540 N N . ASN A 1 189 ? 7.705 -6.854 14.746 1.00 95.38 189 ASN A N 1
ATOM 1541 C CA . ASN A 1 189 ? 7.249 -5.576 15.254 1.00 95.38 189 ASN A CA 1
ATOM 1542 C C . ASN A 1 189 ? 6.790 -5.704 16.721 1.00 95.38 189 ASN A C 1
ATOM 1544 O O . ASN A 1 189 ? 5.735 -6.277 17.000 1.00 95.38 189 ASN A O 1
ATOM 1548 N N . PRO A 1 190 ? 7.514 -5.118 17.695 1.00 94.81 190 PRO A N 1
ATOM 1549 C CA . PRO A 1 190 ? 7.140 -5.208 19.106 1.00 94.81 190 PRO A CA 1
ATOM 1550 C C . PRO A 1 190 ? 5.958 -4.297 19.480 1.00 94.81 190 PRO A C 1
ATOM 1552 O O . PRO A 1 190 ? 5.542 -4.292 20.638 1.00 94.81 190 PRO A O 1
ATOM 1555 N N . PHE A 1 191 ? 5.457 -3.485 18.541 1.00 94.44 191 PHE A N 1
ATOM 1556 C CA . PHE A 1 191 ? 4.389 -2.510 18.766 1.00 94.44 191 PHE A CA 1
ATOM 1557 C C . PHE A 1 191 ? 3.004 -3.002 18.349 1.00 94.44 191 PHE A C 1
ATOM 1559 O O . PHE A 1 191 ? 2.041 -2.251 18.502 1.00 94.44 191 PHE A O 1
ATOM 1566 N N . VAL A 1 192 ? 2.874 -4.241 17.863 1.00 91.94 192 VAL A N 1
ATOM 1567 C CA . VAL A 1 192 ? 1.552 -4.838 17.653 1.00 91.94 192 VAL A CA 1
ATOM 1568 C C . VAL A 1 192 ? 0.850 -4.941 19.013 1.00 91.94 192 VAL A C 1
ATOM 1570 O O . VAL A 1 192 ? 1.398 -5.541 19.948 1.00 91.94 192 VAL A O 1
ATOM 1573 N N . PRO A 1 193 ? -0.318 -4.299 19.187 1.00 90.44 193 PRO A N 1
ATOM 1574 C CA . PRO A 1 193 ? -1.012 -4.308 20.463 1.00 90.44 193 PRO A CA 1
ATOM 1575 C C . PRO A 1 193 ? -1.422 -5.740 20.817 1.00 90.44 193 PRO A C 1
ATOM 1577 O O . PRO A 1 193 ? -1.733 -6.551 19.959 1.00 90.44 193 PRO A O 1
ATOM 1580 N N . THR A 1 194 ? -1.398 -6.063 22.105 1.00 88.25 194 THR A N 1
ATOM 1581 C CA . THR A 1 194 ? -1.826 -7.380 22.630 1.00 88.25 194 THR A CA 1
ATOM 1582 C C . THR A 1 194 ? -2.837 -7.247 23.762 1.00 88.25 194 THR A C 1
ATOM 1584 O O . THR A 1 194 ? -3.351 -8.231 24.294 1.00 88.25 194 THR A O 1
ATOM 1587 N N . ARG A 1 195 ? -3.109 -6.005 24.164 1.00 90.50 195 ARG A N 1
ATOM 1588 C CA . ARG A 1 195 ? -3.967 -5.636 25.278 1.00 90.50 195 ARG A CA 1
ATOM 1589 C C . ARG A 1 195 ? -4.94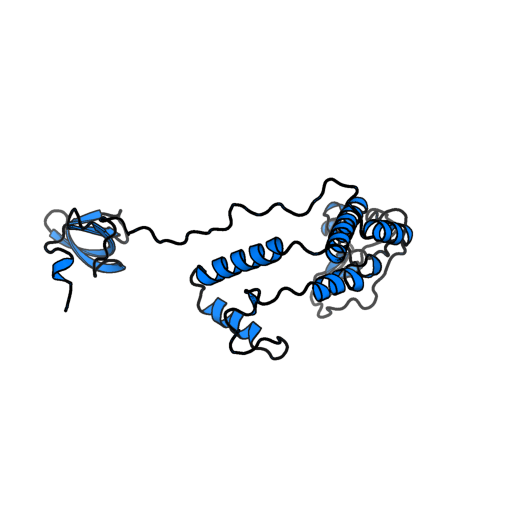7 -4.581 24.810 1.00 90.50 195 ARG A C 1
ATOM 1591 O O . ARG A 1 195 ? -4.544 -3.472 24.477 1.00 90.50 195 ARG A O 1
ATOM 1598 N N . TYR A 1 196 ? -6.219 -4.946 24.843 1.00 88.38 196 TYR A N 1
ATOM 1599 C CA . TYR A 1 196 ? -7.331 -4.096 24.424 1.00 88.38 196 TYR A CA 1
ATOM 1600 C C . TYR A 1 196 ? -8.321 -3.867 25.566 1.00 88.38 196 TYR A C 1
ATOM 1602 O O . TYR A 1 196 ? -9.488 -3.548 25.348 1.00 88.38 196 TYR A O 1
ATOM 1610 N N . ASP A 1 197 ? -7.870 -4.085 26.805 1.00 90.06 197 ASP A N 1
ATOM 1611 C CA . ASP A 1 197 ? -8.669 -3.815 27.985 1.00 90.06 197 ASP A CA 1
ATOM 1612 C C . ASP A 1 197 ? -8.988 -2.321 28.071 1.00 90.06 197 ASP A C 1
ATOM 1614 O O . ASP A 1 197 ? -8.102 -1.469 28.169 1.00 90.06 197 ASP A O 1
ATOM 1618 N N . LEU A 1 198 ? -10.283 -2.006 28.048 1.00 84.69 198 LEU A N 1
ATOM 1619 C CA . LEU A 1 198 ? -10.752 -0.668 28.359 1.00 84.69 198 LEU A CA 1
ATOM 1620 C C . LEU A 1 198 ? -10.489 -0.408 29.839 1.00 84.69 198 LEU A C 1
ATOM 1622 O O . LEU A 1 198 ? -10.878 -1.194 30.705 1.00 84.69 198 LEU A O 1
ATOM 1626 N N . LYS A 1 199 ? -9.831 0.713 30.135 1.00 83.06 199 LYS A N 1
ATOM 1627 C CA . LYS A 1 199 ? -9.718 1.184 31.515 1.00 83.06 199 LYS A CA 1
ATOM 1628 C C . LYS A 1 199 ? -11.111 1.518 32.032 1.00 83.06 199 LYS A C 1
ATOM 1630 O O . LYS A 1 199 ? -11.930 2.065 31.292 1.00 83.06 199 LYS A O 1
ATOM 1635 N N . ASP A 1 200 ? -11.341 1.251 33.313 1.00 77.50 200 ASP A N 1
ATOM 1636 C CA . ASP A 1 200 ? -12.541 1.735 33.983 1.00 77.50 200 ASP A CA 1
ATOM 1637 C C . ASP A 1 200 ? -12.660 3.248 33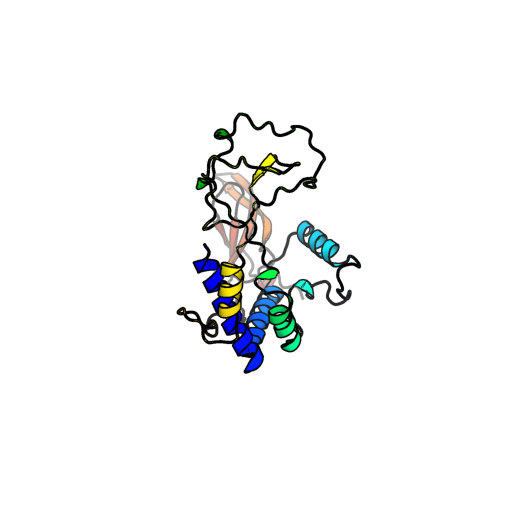.782 1.00 77.50 200 ASP A C 1
ATOM 1639 O O . ASP A 1 200 ? -11.681 3.992 33.933 1.00 77.50 200 ASP A O 1
ATOM 1643 N N . LEU A 1 201 ? -13.869 3.701 33.448 1.00 66.56 201 LEU A N 1
ATOM 1644 C CA . LEU A 1 201 ? -14.156 5.127 33.393 1.00 66.56 201 LEU A CA 1
ATOM 1645 C C . LEU A 1 201 ? -13.799 5.743 34.754 1.00 66.56 201 LEU A C 1
ATOM 1647 O O . LEU A 1 201 ? -14.193 5.197 35.795 1.00 66.56 201 LEU A O 1
ATOM 1651 N N . PRO A 1 202 ? -13.058 6.864 34.790 1.00 70.75 202 PRO A N 1
ATOM 1652 C CA . PRO A 1 202 ? -12.767 7.519 36.052 1.00 70.75 202 PRO A CA 1
ATOM 1653 C C . PRO A 1 202 ? -14.086 7.882 36.742 1.00 70.75 202 PRO A C 1
ATOM 1655 O O . PRO A 1 202 ? -15.083 8.190 36.095 1.00 70.75 202 PRO A O 1
ATOM 1658 N N . SER A 1 203 ? -14.114 7.895 38.077 1.00 63.03 203 SER A N 1
ATOM 1659 C CA . SER A 1 203 ? -15.342 8.203 38.831 1.00 63.03 203 SER A CA 1
ATOM 1660 C C . SER A 1 203 ? -15.951 9.570 38.470 1.00 63.03 203 SER A C 1
ATOM 1662 O O . SER A 1 203 ? -17.136 9.798 38.697 1.00 63.03 203 SER A O 1
ATOM 1664 N N . THR A 1 204 ? -15.141 10.479 37.920 1.00 60.31 204 THR A N 1
ATOM 1665 C CA . THR A 1 204 ? -15.508 11.818 37.431 1.00 60.31 204 THR A CA 1
ATOM 1666 C C . THR A 1 204 ? -16.047 11.846 35.994 1.00 60.31 204 THR A C 1
ATOM 1668 O O . THR A 1 204 ? -16.349 12.927 35.504 1.00 60.31 204 THR A O 1
ATOM 1671 N N . ASP A 1 205 ? -16.098 10.699 35.316 1.00 58.44 205 ASP A N 1
ATOM 1672 C CA . ASP A 1 205 ? -16.643 10.493 33.964 1.00 58.44 205 ASP A CA 1
ATOM 1673 C C . ASP A 1 205 ? -17.737 9.414 34.003 1.00 58.44 205 ASP A C 1
ATOM 1675 O O . ASP A 1 205 ? -17.838 8.489 33.197 1.00 58.44 205 ASP A O 1
ATOM 1679 N N . SER A 1 206 ? -18.527 9.473 35.071 1.00 60.38 206 SER A N 1
ATOM 1680 C CA . SER A 1 206 ? -19.604 8.530 35.318 1.00 60.38 206 SER A CA 1
ATOM 1681 C C . SER A 1 206 ? -20.782 8.877 34.415 1.00 60.38 206 SER A C 1
ATOM 1683 O O . SER A 1 206 ? -21.193 10.033 34.315 1.00 60.38 206 SER A O 1
ATOM 1685 N N . ARG A 1 207 ? -21.357 7.864 33.761 1.00 63.56 207 ARG A N 1
ATOM 1686 C CA . ARG A 1 207 ? -22.538 8.045 32.911 1.00 63.56 207 ARG A CA 1
ATOM 1687 C C . ARG A 1 207 ? -23.679 8.652 33.735 1.00 63.56 207 ARG A C 1
ATOM 1689 O O . ARG A 1 207 ? -24.155 8.039 34.688 1.00 63.56 207 ARG A O 1
ATOM 1696 N N . HIS A 1 208 ? -24.125 9.842 33.345 1.00 73.94 208 HIS A N 1
ATOM 1697 C CA . HIS A 1 208 ? -25.362 10.456 33.823 1.00 73.94 208 HIS A CA 1
ATOM 1698 C C . HIS A 1 208 ? -26.325 10.567 32.637 1.00 73.94 208 HIS A C 1
ATOM 1700 O O . HIS A 1 208 ? -25.877 10.972 31.565 1.00 73.94 208 HIS A O 1
ATOM 1706 N N . PRO A 1 209 ? -27.637 10.310 32.798 1.00 77.06 209 PRO A N 1
ATOM 1707 C CA . PRO A 1 209 ? -28.615 10.371 31.699 1.00 77.06 209 PRO A CA 1
ATOM 1708 C C . PRO A 1 209 ? -28.721 11.717 30.969 1.00 77.06 209 PRO A C 1
ATOM 1710 O O . PRO A 1 209 ? -29.414 11.817 29.967 1.00 77.06 209 PRO A O 1
ATOM 1713 N N . LEU A 1 210 ? -28.078 12.756 31.504 1.00 77.56 210 LEU A N 1
ATOM 1714 C CA . LEU A 1 210 ? -28.083 14.097 30.930 1.00 77.56 210 LEU A CA 1
ATOM 1715 C C . LEU A 1 210 ? -26.839 14.373 30.082 1.00 77.56 210 LEU A C 1
ATOM 1717 O O . LEU A 1 210 ? -26.868 15.340 29.338 1.00 77.56 210 LEU A O 1
ATOM 1721 N N . VAL A 1 211 ? -25.768 13.573 30.177 1.00 80.06 211 VAL A N 1
ATOM 1722 C CA . VAL A 1 211 ? -24.561 13.759 29.349 1.00 80.06 211 VAL A CA 1
ATOM 1723 C C . VAL A 1 211 ? -24.944 13.628 27.873 1.00 80.06 211 VAL A C 1
ATOM 1725 O O . VAL A 1 211 ? -25.735 12.758 27.518 1.00 80.06 211 VAL A O 1
ATOM 1728 N N . ASN A 1 212 ? -24.430 14.528 27.034 1.00 80.62 212 ASN A N 1
ATOM 1729 C CA . ASN A 1 212 ? -24.781 14.730 25.622 1.00 80.62 212 ASN A CA 1
ATOM 1730 C C . ASN A 1 212 ? -26.215 15.224 25.357 1.00 80.62 212 ASN A C 1
ATOM 1732 O O . ASN A 1 212 ? -26.627 15.326 24.204 1.00 80.62 212 ASN A O 1
ATOM 1736 N N . SER A 1 213 ? -26.985 15.571 26.393 1.00 83.12 213 SER A N 1
ATOM 1737 C CA . SER A 1 213 ? -28.296 16.202 26.214 1.00 83.12 213 SER A CA 1
ATOM 1738 C C . SER A 1 213 ? -28.171 17.721 26.103 1.00 83.12 213 SER A C 1
ATOM 1740 O O . SER A 1 213 ? -27.417 18.356 26.848 1.00 83.12 213 SER A O 1
ATOM 1742 N N . SER A 1 214 ? -28.982 18.321 25.232 1.00 87.38 214 SER A N 1
ATOM 1743 C CA . SER A 1 214 ? -29.195 19.769 25.198 1.00 87.38 214 SER A CA 1
ATOM 1744 C C . SER A 1 214 ? -30.237 20.170 26.243 1.00 87.38 214 SER A C 1
ATOM 1746 O O . SER A 1 214 ? -31.367 19.676 26.240 1.00 87.38 214 SER A O 1
ATOM 1748 N N . ILE A 1 215 ? -29.870 21.080 27.143 1.00 87.44 215 ILE A N 1
ATOM 1749 C CA . ILE A 1 215 ? -30.713 21.558 28.240 1.00 87.44 215 ILE A CA 1
ATOM 1750 C C . ILE A 1 215 ? -30.857 23.083 28.212 1.00 87.44 215 ILE A C 1
ATOM 1752 O O . ILE A 1 215 ? -30.087 23.800 27.575 1.00 87.44 215 ILE A O 1
ATOM 1756 N N . LYS A 1 216 ? -31.857 23.595 28.938 1.00 88.31 216 LYS A N 1
ATOM 1757 C CA . LYS A 1 216 ? -31.975 25.024 29.245 1.00 88.31 216 LYS A CA 1
ATOM 1758 C C . LYS A 1 216 ? -31.713 25.256 30.722 1.00 88.31 216 LYS A C 1
ATOM 1760 O O . LYS A 1 216 ? -32.356 24.642 31.571 1.00 88.31 216 LYS A O 1
ATOM 1765 N N . VAL A 1 217 ? -30.803 26.171 31.023 1.00 85.88 217 VAL A N 1
ATOM 1766 C CA . VAL A 1 217 ? -30.369 26.498 32.382 1.00 85.88 217 VAL A CA 1
ATOM 1767 C C . VAL A 1 217 ? -30.885 27.877 32.746 1.00 85.88 217 VAL A C 1
ATOM 1769 O O . VAL A 1 217 ? -30.677 28.836 32.007 1.00 85.88 217 VAL A O 1
ATOM 1772 N N . CYS A 1 218 ? -31.553 27.997 33.890 1.00 85.50 218 CYS A N 1
ATOM 1773 C CA . CYS A 1 218 ? -31.960 29.293 34.419 1.00 85.50 218 CYS A CA 1
ATOM 1774 C C . CYS A 1 218 ? -30.865 29.842 35.336 1.00 85.50 218 CYS A C 1
ATOM 1776 O O . CYS A 1 218 ? -30.696 29.346 36.451 1.00 85.50 218 CYS A O 1
ATOM 1778 N N . THR A 1 219 ? -30.179 30.904 34.922 1.00 80.75 219 THR A N 1
ATOM 1779 C CA . THR A 1 219 ? -29.174 31.590 35.747 1.00 80.75 219 THR A CA 1
ATOM 1780 C C . THR A 1 219 ? -29.622 33.019 36.075 1.00 80.75 219 THR A C 1
ATOM 1782 O O . THR A 1 219 ? -30.488 33.606 35.417 1.00 80.75 219 THR A O 1
ATOM 1785 N N . SER A 1 220 ? -29.101 33.570 37.173 1.00 79.94 220 SER A N 1
ATOM 1786 C CA . SER A 1 220 ? -29.389 34.949 37.584 1.00 79.94 220 SER A CA 1
ATOM 1787 C C . SER A 1 220 ? -28.328 35.880 37.006 1.00 79.94 220 SER A C 1
ATOM 1789 O O . SER A 1 220 ? -27.205 35.903 37.500 1.00 79.94 220 SER A O 1
ATOM 1791 N N . VAL A 1 221 ? -28.693 36.680 36.005 1.00 78.25 221 VAL A N 1
ATOM 1792 C CA . VAL A 1 221 ? -27.822 37.718 35.438 1.00 78.25 221 VAL A CA 1
ATOM 1793 C C . VAL A 1 221 ? -28.229 39.060 36.049 1.00 78.25 221 VAL A C 1
ATOM 1795 O O . VAL A 1 221 ? -29.246 39.673 35.705 1.00 78.25 221 VAL A O 1
ATOM 1798 N N . GLY A 1 222 ? -27.474 39.492 37.061 1.00 80.75 222 GLY A N 1
ATOM 1799 C CA . GLY A 1 222 ? -27.805 40.668 37.865 1.00 80.75 222 GLY A CA 1
ATOM 1800 C C . GLY A 1 222 ? -29.068 40.463 38.714 1.00 80.75 222 GLY A C 1
ATOM 1801 O O . GLY A 1 222 ? -29.095 39.620 39.605 1.00 80.75 222 GLY A O 1
ATOM 1802 N N . LYS A 1 223 ? -30.122 41.259 38.469 1.00 83.81 223 LYS A N 1
ATOM 1803 C CA . LYS A 1 223 ? -31.409 41.187 39.203 1.00 83.81 223 LYS A CA 1
ATOM 1804 C C . LYS A 1 223 ? -32.497 40.375 38.484 1.00 83.81 223 LYS A C 1
ATOM 1806 O O . LYS A 1 223 ? -33.616 40.298 38.988 1.00 83.81 223 LYS A O 1
ATOM 1811 N N . LYS A 1 224 ? -32.216 39.821 37.300 1.00 82.50 224 LYS A N 1
ATOM 1812 C CA . LYS A 1 224 ? -33.199 39.099 36.477 1.00 82.50 224 LYS A CA 1
ATOM 1813 C C . LYS A 1 224 ? -32.752 37.654 36.254 1.00 82.50 224 LYS A C 1
ATOM 1815 O O . LYS A 1 224 ? -31.562 37.378 36.157 1.00 82.50 224 LYS A O 1
ATOM 1820 N N . LYS A 1 225 ? -33.725 36.745 36.164 1.00 87.50 225 LYS A N 1
ATOM 1821 C CA . LYS A 1 225 ? -33.506 35.354 35.753 1.00 87.50 225 LYS A CA 1
ATOM 1822 C C . LYS A 1 225 ? -33.592 35.261 34.233 1.00 87.50 225 LYS A C 1
ATOM 1824 O O . LYS A 1 225 ? -34.546 35.783 33.655 1.00 87.50 225 LYS A O 1
ATOM 1829 N N . GLN A 1 226 ? -32.617 34.612 33.613 1.00 86.06 226 GLN A N 1
ATOM 1830 C CA . GLN A 1 226 ? -32.577 34.351 32.176 1.00 86.06 226 GLN A CA 1
ATOM 1831 C C . GLN A 1 226 ? -32.301 32.870 31.929 1.00 86.06 226 GLN A C 1
ATOM 1833 O O . GLN A 1 226 ? -31.713 32.193 32.771 1.00 86.06 226 GLN A O 1
ATOM 1838 N N . TRP A 1 227 ? -32.790 32.371 30.795 1.00 87.62 227 TRP A N 1
ATOM 1839 C CA . TRP A 1 227 ? -32.609 30.989 30.373 1.00 87.62 227 TRP A CA 1
ATOM 1840 C C . TRP A 1 227 ? -31.581 30.937 29.254 1.00 87.62 227 TRP A C 1
ATOM 1842 O O . TRP A 1 227 ? -31.759 31.615 28.245 1.00 87.62 227 TRP A O 1
ATOM 1852 N N . PHE A 1 228 ? -30.562 30.107 29.430 1.00 86.06 228 PHE A N 1
ATOM 1853 C CA . PHE A 1 228 ? -29.494 29.880 28.463 1.00 86.06 228 PHE A CA 1
ATOM 1854 C C . PHE A 1 228 ? -29.554 28.443 27.964 1.00 86.06 228 PHE A C 1
ATOM 1856 O O . PHE A 1 228 ? -29.886 27.534 28.728 1.00 86.06 228 PHE A O 1
ATOM 1863 N N . GLN A 1 229 ? -29.278 28.247 26.680 1.00 88.50 229 GLN A N 1
ATOM 1864 C CA . GLN A 1 229 ? -29.146 26.922 26.091 1.00 88.50 229 GLN A CA 1
ATOM 1865 C C . GLN A 1 229 ? -27.725 26.413 26.331 1.00 88.50 229 GLN A C 1
ATOM 1867 O O . GLN A 1 229 ? -26.769 27.174 26.196 1.00 88.50 229 GLN A O 1
ATOM 1872 N N . ALA A 1 230 ? -27.602 25.152 26.734 1.00 89.31 230 ALA A N 1
ATOM 1873 C CA . ALA A 1 230 ? -26.315 24.526 26.993 1.00 89.31 230 ALA A CA 1
ATOM 1874 C C . ALA A 1 230 ? -26.360 23.028 26.699 1.00 89.31 230 ALA A C 1
ATOM 1876 O O . ALA A 1 230 ? -27.408 22.391 26.831 1.00 89.31 230 ALA A O 1
ATOM 1877 N N . THR A 1 231 ? -25.208 22.458 26.374 1.00 89.38 231 THR A N 1
ATOM 1878 C CA . THR A 1 231 ? -25.027 21.013 26.223 1.00 89.38 231 THR A CA 1
ATOM 1879 C C . THR A 1 231 ? -24.261 20.475 27.420 1.00 89.38 231 THR A C 1
ATOM 1881 O O . THR A 1 231 ? -23.260 21.052 27.847 1.00 89.38 231 THR A O 1
ATOM 1884 N N . VAL A 1 232 ? -24.737 19.371 27.993 1.00 87.50 232 VAL A N 1
ATOM 1885 C CA . VAL A 1 232 ? -24.039 18.707 29.097 1.00 87.50 232 VAL A CA 1
ATOM 1886 C C . VAL A 1 232 ? -22.892 17.873 28.538 1.00 87.50 232 VAL A C 1
ATOM 1888 O O . VAL A 1 232 ? -23.129 16.892 27.840 1.00 87.50 232 VAL A O 1
ATOM 1891 N N . VAL A 1 233 ? -21.658 18.227 28.882 1.00 85.44 233 VAL A N 1
ATOM 1892 C CA . VAL A 1 233 ? -20.453 17.577 28.345 1.00 85.44 233 VAL A CA 1
ATOM 1893 C C . VAL A 1 233 ? -19.948 16.471 29.271 1.00 85.44 233 VAL A C 1
ATOM 1895 O O . VAL A 1 233 ? -19.535 15.417 28.805 1.00 85.44 233 VAL A O 1
ATOM 1898 N N . ARG A 1 234 ? -19.973 16.685 30.596 1.00 84.88 234 ARG A N 1
ATOM 1899 C CA . ARG A 1 234 ? -19.455 15.721 31.593 1.00 84.88 234 ARG A CA 1
ATOM 1900 C C . ARG A 1 234 ? -20.280 15.711 32.876 1.00 84.88 234 ARG A C 1
ATOM 1902 O O . ARG A 1 234 ? -20.936 16.701 33.199 1.00 84.88 234 ARG A O 1
ATOM 1909 N N . TYR A 1 235 ? -20.191 14.624 33.642 1.00 85.00 235 TYR A N 1
ATOM 1910 C CA . TYR A 1 235 ? -20.758 14.508 34.989 1.00 85.00 235 TYR A CA 1
ATOM 1911 C C . TYR A 1 235 ? -19.727 13.986 35.994 1.00 85.00 235 TYR A C 1
ATOM 1913 O O . TYR A 1 235 ? -19.160 12.913 35.820 1.00 85.00 235 TYR A O 1
ATOM 1921 N N . ASP A 1 236 ? -19.542 14.725 37.088 1.00 82.25 236 ASP A N 1
ATOM 1922 C CA . ASP A 1 236 ? -18.683 14.345 38.208 1.00 82.25 236 ASP A CA 1
ATOM 1923 C C . ASP A 1 236 ? -19.534 13.791 39.364 1.00 82.25 236 ASP A C 1
ATOM 1925 O O . ASP A 1 236 ? -20.174 14.554 40.100 1.00 82.25 236 ASP A O 1
ATOM 1929 N N . ARG A 1 237 ? -19.510 12.464 39.568 1.00 77.88 237 ARG A N 1
ATOM 1930 C CA . ARG A 1 237 ? -20.232 11.788 40.666 1.00 77.88 237 ARG A CA 1
ATOM 1931 C C . ARG A 1 237 ? -19.748 12.183 42.056 1.00 77.88 237 ARG A C 1
ATOM 1933 O O . ARG A 1 237 ? -20.556 12.193 42.979 1.00 77.88 237 ARG A O 1
ATOM 1940 N N . ASN A 1 238 ? -18.475 12.545 42.226 1.00 81.19 238 ASN A N 1
ATOM 1941 C CA . ASN A 1 238 ? -17.940 12.916 43.540 1.00 81.19 238 ASN A CA 1
ATOM 1942 C C . ASN A 1 238 ? -18.490 14.271 44.000 1.00 81.19 238 ASN A C 1
ATOM 1944 O O . ASN A 1 238 ? -18.766 14.469 45.184 1.00 81.19 238 ASN A O 1
ATOM 1948 N N . LYS A 1 239 ? -18.659 15.211 43.064 1.00 83.69 239 LYS A N 1
ATOM 1949 C CA . LYS A 1 239 ? -19.206 16.551 43.345 1.00 83.69 239 LYS A CA 1
ATOM 1950 C C . LYS A 1 239 ? -20.717 16.644 43.148 1.00 83.69 239 LYS A C 1
ATOM 1952 O O . LYS A 1 239 ? -21.327 17.612 43.608 1.00 83.69 239 LYS A O 1
ATOM 1957 N N . ASN A 1 240 ? -21.300 15.637 42.502 1.00 85.56 240 ASN A N 1
ATOM 1958 C CA . ASN A 1 240 ? -22.653 15.641 41.972 1.00 85.56 240 ASN A CA 1
ATOM 1959 C C . ASN A 1 240 ? -22.924 16.870 41.091 1.00 85.56 240 ASN A C 1
ATOM 1961 O O . ASN A 1 240 ? -23.856 17.635 41.343 1.00 85.56 240 ASN A O 1
ATOM 1965 N N . SER A 1 241 ? -22.072 17.082 40.089 1.00 86.94 241 SER A N 1
ATOM 1966 C CA . SER A 1 241 ? -22.128 18.259 39.219 1.00 86.94 241 SER A CA 1
ATOM 1967 C C . SER A 1 241 ? -22.027 17.875 37.750 1.00 86.94 241 SER A C 1
ATOM 1969 O O . SER A 1 241 ? -21.374 16.894 37.411 1.00 86.94 241 SER A O 1
ATOM 1971 N N . VAL A 1 242 ? -22.634 18.679 36.882 1.00 87.62 242 VAL A N 1
ATOM 1972 C CA . VAL A 1 242 ? -22.543 18.579 35.422 1.00 87.62 242 VAL A CA 1
ATOM 1973 C C . VAL A 1 242 ? -21.742 19.741 34.848 1.00 87.62 242 V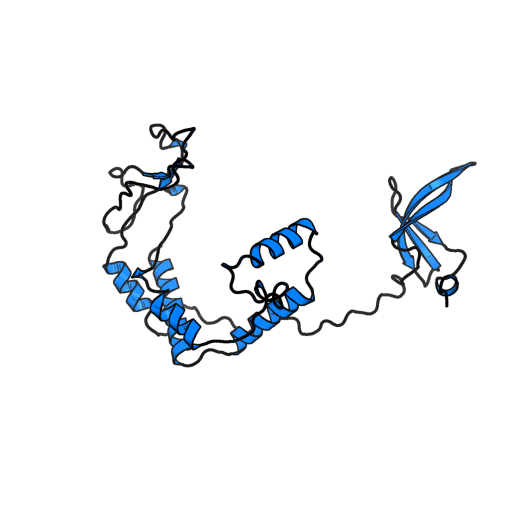AL A C 1
ATOM 1975 O O . VAL A 1 242 ? -21.847 20.864 35.341 1.00 87.62 242 VAL A O 1
ATOM 1978 N N . LEU A 1 243 ? -20.937 19.470 33.826 1.00 89.00 243 LEU A N 1
ATOM 1979 C CA . LEU A 1 243 ? -20.219 20.476 33.050 1.00 89.00 243 LEU A CA 1
ATOM 1980 C C . LEU A 1 243 ? -21.077 20.877 31.859 1.00 89.00 243 LEU A C 1
ATOM 1982 O O . LEU A 1 243 ? -21.468 20.014 31.071 1.00 89.00 243 LEU A O 1
ATOM 1986 N N . LEU A 1 244 ? -21.384 22.164 31.754 1.00 89.06 244 LEU A N 1
ATOM 1987 C CA . LEU A 1 244 ? -22.234 22.716 30.710 1.00 89.06 244 LEU A CA 1
ATOM 1988 C C . LEU A 1 244 ? -21.391 23.552 29.753 1.00 89.06 244 LEU A C 1
ATOM 1990 O O . LEU A 1 244 ? -20.670 24.440 30.201 1.00 89.06 244 LEU A O 1
ATOM 1994 N N . SER A 1 245 ? -21.505 23.266 28.460 1.00 89.75 245 SER A N 1
ATOM 1995 C CA . SER A 1 245 ? -20.962 24.085 27.376 1.00 89.75 245 SER A CA 1
ATOM 1996 C C . SER A 1 245 ? -22.083 24.967 26.824 1.00 89.75 245 SER A C 1
ATOM 1998 O O . SER A 1 245 ? -23.140 24.459 26.438 1.00 89.75 245 SER A O 1
ATOM 2000 N N . TYR A 1 246 ? -21.877 26.283 26.859 1.00 86.81 246 TYR A N 1
ATOM 2001 C CA . TYR A 1 246 ? -22.807 27.295 26.356 1.00 86.81 246 TYR A CA 1
ATOM 2002 C C . TYR A 1 246 ? -22.376 27.738 24.950 1.00 86.81 246 TYR A C 1
ATOM 2004 O O . TYR A 1 246 ? -21.192 27.698 24.637 1.00 86.81 246 TYR A O 1
ATOM 2012 N N . GLU A 1 247 ? -23.316 28.176 24.107 1.00 75.75 247 GLU A N 1
ATOM 2013 C CA . GLU A 1 247 ? -23.024 28.542 22.704 1.00 75.75 247 GLU A CA 1
ATOM 2014 C C . GLU A 1 247 ? -22.013 29.701 22.564 1.00 75.75 247 GLU A C 1
ATOM 2016 O O . GLU A 1 247 ? -21.239 29.711 21.611 1.00 75.75 247 GLU A O 1
ATOM 2021 N N . ASP A 1 248 ? -21.975 30.624 23.535 1.00 68.88 248 ASP A N 1
ATOM 2022 C CA . ASP A 1 248 ? -21.179 31.861 23.479 1.00 68.88 248 ASP A CA 1
ATOM 2023 C C . ASP A 1 248 ? -20.213 32.052 24.679 1.00 68.88 248 ASP A C 1
ATOM 2025 O O . ASP A 1 248 ? -19.587 33.108 24.800 1.00 68.88 248 ASP A O 1
ATOM 2029 N N . GLU A 1 249 ? -20.088 31.078 25.594 1.00 67.19 249 GLU A N 1
ATOM 2030 C CA . GLU A 1 249 ? -19.279 31.191 26.830 1.00 67.19 249 GLU A CA 1
ATOM 2031 C C . GLU A 1 249 ? -18.409 29.943 27.103 1.00 67.19 249 GLU A C 1
ATOM 2033 O O . GLU A 1 249 ? -18.589 28.887 26.497 1.00 67.19 249 GLU A O 1
ATOM 2038 N N . GLU A 1 250 ? -17.451 30.064 28.034 1.00 78.69 250 GLU A N 1
ATOM 2039 C CA . GLU A 1 250 ? -16.617 28.948 28.512 1.00 78.69 250 GLU A CA 1
ATOM 2040 C C . GLU A 1 250 ? -17.436 27.891 29.281 1.00 78.69 250 GLU A C 1
ATOM 2042 O O . GLU A 1 250 ? -18.501 28.165 29.839 1.00 78.69 250 GLU A O 1
ATOM 2047 N N . GLU A 1 251 ? -16.923 26.660 29.345 1.00 88.69 251 GLU A N 1
ATOM 2048 C CA . GLU A 1 251 ? -17.586 25.564 30.053 1.00 88.69 251 GLU A CA 1
ATOM 2049 C C . GLU A 1 251 ? -17.667 25.825 31.569 1.00 88.69 251 GLU A C 1
ATOM 2051 O O . GLU A 1 251 ? -16.660 26.110 32.225 1.00 88.69 251 GLU A O 1
ATOM 2056 N N . GLN A 1 252 ? -18.853 25.655 32.166 1.00 88.56 252 GLN A N 1
ATOM 2057 C CA . GLN A 1 252 ? -19.063 25.883 33.599 1.00 88.56 252 GLN A CA 1
ATOM 2058 C C . GLN A 1 252 ? -19.674 24.670 34.310 1.00 88.56 252 GLN A C 1
ATOM 2060 O O . GLN A 1 252 ? -20.596 24.017 33.823 1.00 88.56 252 GLN A O 1
ATOM 2065 N N . TRP A 1 253 ? -19.176 24.380 35.517 1.00 88.56 253 TRP A N 1
ATOM 2066 C CA . TRP A 1 253 ? -19.722 23.336 36.386 1.00 88.56 253 TRP A CA 1
ATOM 2067 C C . TRP A 1 253 ? -20.947 23.818 37.172 1.00 88.56 253 TRP A C 1
ATOM 2069 O O . TRP A 1 253 ? -20.891 24.827 37.878 1.00 88.56 253 TRP A O 1
ATOM 2079 N N . HIS A 1 254 ? -22.017 23.024 37.145 1.00 87.38 254 HIS A N 1
ATOM 2080 C CA . HIS A 1 254 ? -23.254 23.248 37.893 1.00 87.38 254 HIS A CA 1
ATOM 2081 C C . HIS A 1 254 ? -23.594 22.038 38.763 1.00 87.38 254 HIS A C 1
ATOM 2083 O O . HIS A 1 254 ? -23.599 20.903 38.293 1.00 87.38 254 HIS A O 1
ATOM 2089 N N . LYS A 1 255 ? -23.890 22.275 40.044 1.00 89.25 255 LYS A N 1
ATOM 2090 C CA . LYS A 1 255 ? -24.266 21.216 40.988 1.00 89.25 255 LYS A CA 1
ATOM 2091 C C . LYS A 1 255 ? -25.711 20.773 40.754 1.00 89.25 255 LYS A C 1
ATOM 2093 O O . LYS A 1 255 ? -26.585 21.622 40.603 1.00 89.25 255 LYS A O 1
ATOM 2098 N N . LEU A 1 256 ? -25.950 19.465 40.753 1.00 84.00 256 LEU A N 1
ATOM 2099 C CA . LEU A 1 256 ? -27.281 18.874 40.648 1.00 84.00 256 LEU A CA 1
ATOM 2100 C C . LEU A 1 256 ? -27.911 18.667 42.032 1.00 84.00 256 LEU A C 1
ATOM 2102 O O . LEU A 1 256 ? -27.220 18.359 43.009 1.00 84.00 256 LEU A O 1
ATOM 2106 N N . ASP A 1 257 ? -29.238 18.781 42.088 1.00 84.31 257 ASP A N 1
ATOM 2107 C CA . ASP A 1 257 ? -30.026 18.556 43.307 1.00 84.31 257 ASP A CA 1
ATOM 2108 C C . ASP A 1 257 ? -30.103 17.067 43.689 1.00 84.31 257 ASP A C 1
ATOM 2110 O O . ASP A 1 257 ? -30.112 16.720 44.871 1.00 84.31 257 ASP A O 1
ATOM 2114 N N . HIS A 1 258 ? -30.114 16.179 42.691 1.00 80.31 258 HIS A N 1
ATOM 2115 C CA . HIS A 1 258 ? -30.200 14.728 42.861 1.00 80.31 258 HIS A CA 1
ATOM 2116 C C . HIS A 1 258 ? -28.974 14.031 42.265 1.00 80.31 258 HIS A C 1
ATOM 2118 O O . HIS A 1 258 ? -28.366 14.548 41.327 1.00 80.31 258 HIS A O 1
ATOM 2124 N N . SER A 1 259 ? -28.583 12.883 42.830 1.00 73.44 259 SER A N 1
ATOM 2125 C CA . SER A 1 259 ? -27.505 12.052 42.282 1.00 73.44 259 SER A CA 1
ATOM 2126 C C . SER A 1 259 ? -27.980 11.228 41.087 1.00 73.44 259 SER A C 1
ATOM 2128 O O . SER A 1 259 ? -29.180 11.024 40.907 1.00 73.44 259 SER A O 1
ATOM 2130 N N . ALA A 1 260 ? -27.035 10.712 40.295 1.00 68.44 260 ALA A N 1
ATOM 2131 C CA . ALA A 1 260 ? -27.326 9.835 39.158 1.00 68.44 260 ALA A CA 1
ATOM 2132 C C . ALA A 1 260 ? -28.237 8.644 39.531 1.00 68.44 260 ALA A C 1
ATOM 2134 O O . ALA A 1 260 ? -29.097 8.258 38.742 1.00 68.44 260 ALA A O 1
ATOM 2135 N N . ASP A 1 261 ? -28.106 8.119 40.755 1.00 68.75 261 ASP A N 1
ATOM 2136 C CA . ASP A 1 261 ? -28.887 6.979 41.253 1.00 68.75 261 ASP A CA 1
ATOM 2137 C C . ASP A 1 261 ? -30.400 7.285 41.344 1.00 68.75 261 ASP A C 1
ATOM 2139 O O . ASP A 1 261 ? -31.217 6.372 41.307 1.00 68.75 261 ASP A O 1
ATOM 2143 N N . HIS A 1 262 ? -30.796 8.565 41.407 1.00 69.12 262 HIS A N 1
ATOM 2144 C CA . HIS A 1 262 ? -32.202 8.988 41.374 1.00 69.12 262 HIS A CA 1
ATOM 2145 C C . HIS A 1 262 ? -32.863 8.780 40.001 1.00 69.12 262 HIS A C 1
ATOM 2147 O O . HIS A 1 262 ? -34.083 8.657 39.914 1.00 69.12 262 HIS A O 1
ATOM 2153 N N . PHE A 1 263 ? -32.067 8.759 38.929 1.00 62.97 263 PHE A N 1
ATOM 2154 C CA . PHE A 1 263 ? -32.546 8.633 37.552 1.00 62.97 263 PHE A CA 1
ATOM 2155 C C . PHE A 1 263 ? -32.459 7.202 37.008 1.00 62.97 263 PHE A C 1
ATOM 2157 O O . PHE A 1 263 ? -32.891 6.961 35.880 1.00 62.97 263 PHE A O 1
ATOM 2164 N N . SER A 1 264 ? -31.925 6.256 37.789 1.00 56.69 264 SER A N 1
ATOM 2165 C CA . SER A 1 264 ? -31.970 4.835 37.452 1.00 56.69 264 SER A CA 1
ATOM 2166 C C . SER A 1 264 ? -33.426 4.374 37.515 1.00 56.69 264 SER A C 1
ATOM 2168 O O . SER A 1 264 ? -33.985 4.221 38.598 1.00 56.69 264 SER A O 1
ATOM 2170 N N . ARG A 1 265 ? -34.067 4.208 36.356 1.00 51.31 265 ARG A N 1
ATOM 2171 C CA . ARG A 1 265 ? -35.343 3.492 36.272 1.00 51.31 265 ARG A CA 1
ATOM 2172 C C . ARG A 1 265 ? -35.069 1.991 36.364 1.00 51.31 265 ARG A C 1
ATOM 2174 O O . ARG A 1 265 ? -34.116 1.526 35.742 1.00 51.31 265 ARG A O 1
ATOM 2181 N N . ASP A 1 266 ? -35.898 1.300 37.147 1.00 36.28 266 ASP A N 1
ATOM 2182 C CA . ASP A 1 266 ? -36.104 -0.154 37.057 1.00 36.28 266 ASP A CA 1
ATOM 2183 C C . ASP A 1 266 ? -36.419 -0.591 35.615 1.00 36.28 266 ASP A C 1
ATOM 2185 O O . ASP A 1 266 ? -37.096 0.188 34.893 1.00 36.28 266 ASP A O 1
#

InterPro domains:
  IPR011249 Metalloenzyme, LuxS/M16 peptidase-like [SSF63411] (3-187)
  IPR032632 Peptidase M16, middle/third domain [PF16187] (40-113)
  IPR032632 Peptidase M16, middle/third domain [PF16187] (146-209)
  IPR050626 Peptidase M16 [PTHR43690] (3-228)

Organism: NCBI:txid265554

Sequence (266 aa):
WCEIVKATYSYIGMLRMHAQNGWPEWIYEELKQIEEVSHQYADEESPDDLVETLAEEMPPCFPLPPERLLDGSSLFFRFDADEIRRILDDDMQPQNARIDFMSSSFGKYDDYEDIKVPEDATETIIQDLRVIPADDAFDPKDTNISPQIEPMFGTLFWCHEVSNDWIQEWNQAAVPQEPSIDVALPPQNPFVPTRYDLKDLPSTDSRHPLVNSSIKVCTSVGKKKQWFQATVVRYDRNKNSVLLSYEDEEEQWHKLDHSADHFSRD

Secondary structure (DSSP, 8-state):
-HHHHHHH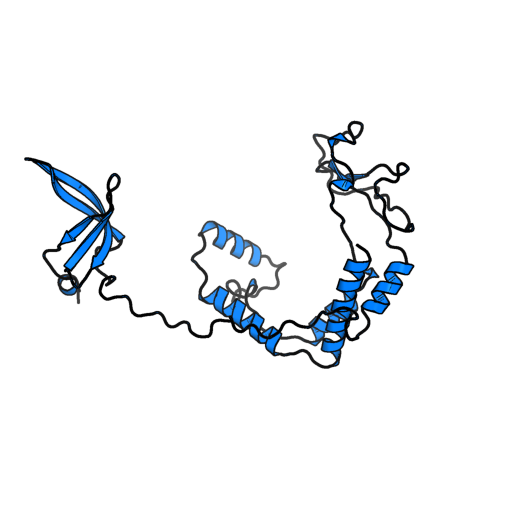HHHHHHHHHHHHH---HHHHHHHHHHHHHHHHTPPPPPHHHHHHHHHHHSSTTS---GGGTTTTTT------HHHHHHIIIIIS-GGG-------GGG--GGGGTT----TT----S-SS--PBPP-SS--TT-TT-PPEE-TTT--EE--BPPPHHHHHHHHHHTSSS--SSS--PPPP-TTS----PPPPPPTTS---TTTT-EEEEEEEETTEEEEEEEEEEEEETTTTEEEEEESSS--EEEE-SS-GGGG---

Radius of gyration: 31.59 Å; chains: 1; bounding box: 61×63×76 Å